Protein AF-A0ABD2XVN7-F1 (afdb_monomer_lite)

Secondary structure (DSSP, 8-state):
-----PPP---EEEEEEEEEPPSSPPPGGGSEEEPPHHHHHS---PPP-----PPPTT--STHHHHHHHHHHHHHHHHHHHHHHHS-GGGSEEEEETTEEEEEE-SS--EEEEEEEESS-HHHHHHHHHH-HHHHHHHSSS--------TTHHHHHHHHHHHHHHHHHHSSPPPEEEEEEEE-TTS--SS---TT--S--EEEEEEEE---TT-HHHHHHHHHTT-

Structure (mmCIF, N/CA/C/O backbone):
data_AF-A0ABD2XVN7-F1
#
_entry.id   AF-A0ABD2XVN7-F1
#
loop_
_atom_site.group_PDB
_atom_site.id
_atom_site.type_symbol
_atom_site.label_atom_id
_atom_site.label_alt_id
_atom_site.label_comp_id
_atom_site.label_asym_id
_atom_site.label_entity_id
_atom_site.label_seq_id
_atom_site.pdbx_PDB_ins_code
_atom_site.Cartn_x
_atom_site.Cartn_y
_atom_site.Cartn_z
_atom_site.occupancy
_atom_site.B_iso_or_equiv
_atom_site.auth_seq_id
_atom_site.auth_comp_id
_atom_site.auth_asym_id
_atom_site.auth_atom_id
_atom_site.pdbx_PDB_model_num
ATOM 1 N N . MET A 1 1 ? -37.314 -25.309 -15.922 1.00 35.22 1 MET A N 1
ATOM 2 C CA . MET A 1 1 ? -37.549 -24.236 -14.932 1.00 35.22 1 MET A CA 1
ATOM 3 C C . MET A 1 1 ? -36.190 -23.750 -14.465 1.00 35.22 1 MET A C 1
ATOM 5 O O . MET A 1 1 ? -35.663 -24.268 -13.489 1.00 35.22 1 MET A O 1
ATOM 9 N N . ASP A 1 2 ? -35.599 -22.814 -15.205 1.00 39.88 2 ASP A N 1
ATOM 10 C CA . ASP A 1 2 ? -34.339 -22.181 -14.820 1.00 39.88 2 ASP A CA 1
ATOM 11 C C . ASP A 1 2 ? -34.596 -21.237 -13.652 1.00 39.88 2 ASP A C 1
ATOM 13 O O . ASP A 1 2 ? -35.197 -20.169 -13.794 1.00 39.88 2 ASP A O 1
ATOM 17 N N . LYS A 1 3 ? -34.177 -21.662 -12.460 1.00 43.47 3 LYS A N 1
ATOM 18 C CA . LYS A 1 3 ? -34.158 -20.812 -11.275 1.00 43.47 3 LYS A CA 1
ATOM 19 C C . LYS A 1 3 ? -33.045 -19.791 -11.508 1.00 43.47 3 LYS A C 1
ATOM 21 O O . LYS A 1 3 ? -31.881 -20.065 -11.241 1.00 43.47 3 LYS A O 1
ATOM 26 N N . LYS A 1 4 ? -33.408 -18.643 -12.086 1.00 42.66 4 LYS A N 1
ATOM 27 C CA . LYS A 1 4 ? -32.544 -17.471 -12.266 1.00 42.66 4 LYS A CA 1
ATOM 28 C C . LYS A 1 4 ? -31.936 -17.148 -10.896 1.00 42.66 4 LYS A C 1
ATOM 30 O O . LYS A 1 4 ? -32.634 -16.634 -10.024 1.00 42.66 4 LYS A O 1
ATOM 35 N N . ARG A 1 5 ? -30.686 -17.568 -10.668 1.00 48.88 5 ARG A N 1
ATOM 36 C CA . ARG A 1 5 ? -29.939 -17.321 -9.429 1.00 48.88 5 ARG A CA 1
ATOM 37 C C . ARG A 1 5 ? -29.893 -15.799 -9.287 1.00 48.88 5 ARG A C 1
ATOM 39 O O . ARG A 1 5 ? -29.345 -15.122 -10.153 1.00 48.88 5 ARG A O 1
ATOM 46 N N . SER A 1 6 ? -30.593 -15.249 -8.299 1.00 52.16 6 SER A N 1
ATOM 47 C CA . SER A 1 6 ? -30.576 -13.811 -8.037 1.00 52.16 6 SER A CA 1
ATOM 48 C C . SER A 1 6 ? -29.133 -13.414 -7.741 1.00 52.16 6 SER A C 1
ATOM 50 O O . SER A 1 6 ? -28.565 -13.926 -6.777 1.00 52.16 6 SER A O 1
ATOM 52 N N . LYS A 1 7 ? -28.533 -12.567 -8.586 1.00 62.75 7 LYS A N 1
ATOM 53 C CA . LYS A 1 7 ? -27.177 -12.043 -8.382 1.00 62.75 7 LYS A CA 1
ATOM 54 C C . LYS A 1 7 ? -27.150 -11.344 -7.018 1.00 62.75 7 LYS A C 1
ATOM 56 O O . LYS A 1 7 ? -27.947 -10.433 -6.797 1.00 62.75 7 LYS A O 1
ATOM 61 N N . LEU A 1 8 ? -26.321 -11.832 -6.095 1.00 65.75 8 LEU A N 1
ATOM 62 C CA . LEU A 1 8 ? -26.187 -11.253 -4.760 1.00 65.75 8 LEU A CA 1
ATOM 63 C C . LEU A 1 8 ? -25.589 -9.846 -4.907 1.00 65.75 8 LEU A C 1
ATOM 65 O O . LEU A 1 8 ? -24.578 -9.672 -5.585 1.00 65.75 8 LEU A O 1
ATOM 69 N N . GLU A 1 9 ? -26.221 -8.840 -4.309 1.00 80.56 9 GLU A N 1
ATOM 70 C CA . GLU A 1 9 ? -25.694 -7.474 -4.304 1.00 80.56 9 GLU A CA 1
ATOM 71 C C . GLU A 1 9 ? -24.734 -7.316 -3.112 1.00 80.56 9 GLU A C 1
ATOM 73 O O . GLU A 1 9 ? -25.168 -7.191 -1.961 1.00 80.56 9 GLU A O 1
ATOM 78 N N . VAL A 1 10 ? -23.428 -7.351 -3.388 1.00 83.94 10 VAL A N 1
ATOM 79 C CA . VAL A 1 10 ? -22.374 -7.121 -2.389 1.00 83.94 10 VAL A CA 1
ATOM 80 C C . VAL A 1 10 ? -22.316 -5.630 -2.049 1.00 83.94 10 VAL A C 1
ATOM 82 O O . VAL A 1 10 ? -22.160 -4.789 -2.933 1.00 83.94 10 VAL A O 1
ATOM 85 N N . LYS A 1 11 ? -22.426 -5.296 -0.761 1.00 84.69 11 LYS A N 1
ATOM 86 C CA . LYS A 1 11 ? -22.346 -3.930 -0.225 1.00 84.69 11 LYS A CA 1
ATOM 87 C C . LYS A 1 11 ? -21.261 -3.849 0.836 1.00 84.69 11 LYS A C 1
ATOM 89 O O . LYS A 1 11 ? -21.203 -4.691 1.732 1.00 84.69 11 LYS A O 1
ATOM 94 N N . ALA A 1 12 ? -20.443 -2.807 0.734 1.00 85.19 12 ALA A N 1
ATOM 95 C CA . ALA A 1 12 ? -19.403 -2.480 1.694 1.00 85.19 12 ALA A CA 1
ATOM 96 C C . ALA A 1 12 ? -19.803 -1.259 2.523 1.00 85.19 12 ALA A C 1
ATOM 98 O O . ALA A 1 12 ? -20.155 -0.214 1.976 1.00 85.19 12 ALA A O 1
ATOM 99 N N . GLU A 1 13 ? -19.718 -1.390 3.840 1.00 90.19 13 GLU A N 1
ATOM 100 C CA . GLU A 1 13 ? -19.871 -0.301 4.798 1.00 90.19 13 GLU A CA 1
ATOM 101 C C . GLU A 1 13 ? -18.495 0.041 5.375 1.00 90.19 13 GLU A C 1
ATOM 103 O O . GLU A 1 13 ? -17.846 -0.820 5.967 1.00 90.19 13 GLU A O 1
ATOM 108 N N . ILE A 1 14 ? -18.032 1.281 5.198 1.00 89.50 14 ILE A N 1
ATOM 109 C CA . ILE A 1 14 ? -16.770 1.748 5.788 1.00 89.50 14 ILE A CA 1
ATOM 110 C C . ILE A 1 14 ? -17.033 2.114 7.250 1.00 89.50 14 ILE A C 1
ATOM 112 O O . ILE A 1 14 ? -17.835 3.001 7.532 1.00 89.50 14 ILE A O 1
ATOM 116 N N . LEU A 1 15 ? -16.340 1.442 8.166 1.00 92.19 15 LEU A N 1
ATOM 117 C CA . LEU A 1 15 ? -16.472 1.639 9.611 1.00 92.19 15 LEU A CA 1
ATOM 118 C C . LEU A 1 15 ? -15.428 2.622 10.147 1.00 92.19 15 LEU A C 1
ATOM 120 O O . LEU A 1 15 ? -15.730 3.465 10.989 1.00 92.19 15 LEU A O 1
ATOM 124 N N . VAL A 1 16 ? -14.193 2.513 9.655 1.00 93.69 16 VAL A N 1
ATOM 125 C CA . VAL A 1 16 ? -13.060 3.342 10.080 1.00 93.69 16 VAL A CA 1
ATOM 126 C C . VAL A 1 16 ? -12.286 3.792 8.856 1.00 93.69 16 VAL A C 1
ATOM 128 O O . VAL A 1 16 ? -12.016 3.003 7.954 1.00 93.69 16 VAL A O 1
ATOM 131 N N . GLU A 1 17 ? -11.875 5.055 8.857 1.00 93.00 17 GLU A N 1
ATOM 132 C CA . GLU A 1 17 ? -10.950 5.619 7.882 1.00 93.00 17 GLU A CA 1
ATOM 133 C C . GLU A 1 17 ? -10.021 6.607 8.585 1.00 93.00 17 GLU A C 1
ATOM 135 O O . GLU A 1 17 ? -10.480 7.575 9.192 1.00 93.00 17 GLU A O 1
ATOM 140 N N . LYS A 1 18 ? -8.709 6.358 8.539 1.00 94.00 18 LYS A N 1
ATOM 141 C CA . LYS A 1 18 ? -7.713 7.249 9.149 1.00 94.00 18 LYS A CA 1
ATOM 142 C C . LYS A 1 18 ? -6.324 7.084 8.545 1.00 94.00 18 LYS A C 1
ATOM 144 O O . LYS A 1 18 ? -6.050 6.125 7.832 1.00 94.00 18 LYS A O 1
ATOM 149 N N . LEU A 1 19 ? -5.436 8.020 8.871 1.00 94.88 19 LEU A N 1
ATOM 150 C CA . LEU A 1 19 ? -4.012 7.925 8.561 1.00 94.88 19 LEU A CA 1
ATOM 151 C C . LEU A 1 19 ? -3.262 7.327 9.756 1.00 94.88 19 LEU A C 1
ATOM 153 O O . LEU A 1 19 ? -3.252 7.918 10.836 1.00 94.88 19 LEU A O 1
ATOM 157 N N . ILE A 1 20 ? -2.637 6.167 9.560 1.00 95.50 20 ILE A N 1
ATOM 158 C CA . ILE A 1 20 ? -1.718 5.566 10.532 1.00 95.50 20 ILE A CA 1
ATOM 159 C C . ILE A 1 20 ? -0.335 6.162 10.305 1.00 95.50 20 ILE A C 1
ATOM 161 O O . ILE A 1 20 ? 0.230 6.048 9.217 1.00 95.50 20 ILE A O 1
ATOM 165 N N . LYS A 1 21 ? 0.184 6.832 11.328 1.00 95.25 21 LYS A N 1
ATOM 166 C CA . LYS A 1 21 ? 1.519 7.431 11.328 1.00 95.25 21 LYS A CA 1
ATOM 167 C C . LYS A 1 21 ? 2.541 6.452 11.911 1.00 95.25 21 LYS A C 1
ATOM 169 O O . LYS A 1 21 ? 2.119 5.508 12.571 1.00 95.25 21 LYS A O 1
ATOM 174 N N . PRO A 1 22 ? 3.845 6.676 11.695 1.00 94.06 22 PRO A N 1
ATOM 175 C CA . PRO A 1 22 ? 4.891 5.982 12.439 1.00 94.06 22 PRO A CA 1
ATOM 176 C C . PRO A 1 22 ? 4.714 6.132 13.957 1.00 94.06 22 PRO A C 1
ATOM 178 O O . PRO A 1 22 ? 4.248 7.171 14.434 1.00 94.06 22 PRO A O 1
ATOM 181 N N . SER A 1 23 ? 5.108 5.111 14.720 1.00 94.00 23 SER A N 1
ATOM 182 C CA . SER A 1 23 ? 5.001 5.112 16.187 1.00 94.00 23 SER A CA 1
ATOM 183 C C . SER A 1 23 ? 5.985 6.058 16.878 1.00 94.00 23 SER A C 1
ATOM 185 O O . SER A 1 23 ? 5.738 6.487 18.006 1.00 94.00 23 SER A O 1
ATOM 187 N N . SER A 1 24 ? 7.071 6.437 16.202 1.00 90.56 24 SER A N 1
ATOM 188 C CA . SER A 1 24 ? 7.995 7.472 16.668 1.00 90.56 24 SER A CA 1
ATOM 189 C C . SER A 1 24 ? 8.398 8.416 15.543 1.00 90.56 24 SER A C 1
ATOM 191 O O . SER A 1 24 ? 8.335 8.064 14.368 1.00 90.56 24 SER A O 1
ATOM 193 N N . THR A 1 25 ? 8.812 9.624 15.919 1.00 88.31 25 THR A N 1
ATOM 194 C CA . THR A 1 25 ? 9.207 10.660 14.965 1.00 88.31 25 THR A CA 1
ATOM 195 C C . THR A 1 25 ? 10.420 10.223 14.160 1.00 88.31 25 THR A C 1
ATOM 197 O O . THR A 1 25 ? 11.450 9.841 14.724 1.00 88.31 25 THR A O 1
ATOM 200 N N . ILE A 1 26 ? 10.317 10.341 12.839 1.00 86.88 26 ILE A N 1
ATOM 201 C CA . ILE A 1 26 ? 11.414 10.003 11.938 1.00 86.88 26 ILE A CA 1
ATOM 202 C C . ILE A 1 26 ? 12.568 11.004 12.143 1.00 86.88 26 ILE A C 1
ATOM 204 O O . ILE A 1 26 ? 12.357 12.218 12.022 1.00 86.88 26 ILE A O 1
ATOM 208 N N . PRO A 1 27 ? 13.802 10.538 12.425 1.00 86.69 27 PRO A N 1
ATOM 209 C CA . PRO A 1 27 ? 14.967 11.410 12.547 1.00 86.69 27 PRO A CA 1
ATOM 210 C C . PRO A 1 27 ? 15.167 12.281 11.303 1.00 86.69 27 PRO A C 1
ATOM 212 O O . PRO A 1 27 ? 15.029 11.797 10.184 1.00 86.69 27 PRO A O 1
ATOM 215 N N . ASN A 1 28 ? 15.589 13.538 11.479 1.00 85.31 28 ASN A N 1
ATOM 216 C CA . ASN A 1 28 ? 15.703 14.520 10.385 1.00 85.31 28 ASN A CA 1
ATOM 217 C C . ASN A 1 28 ? 16.482 14.021 9.152 1.00 85.31 28 ASN A C 1
ATOM 219 O O . ASN A 1 28 ? 16.146 14.364 8.025 1.00 85.31 28 ASN A O 1
ATOM 223 N N . HIS A 1 29 ? 17.512 13.194 9.344 1.00 85.69 29 HIS A N 1
ATOM 224 C CA . HIS A 1 29 ? 18.325 12.663 8.245 1.00 85.69 29 HIS A CA 1
ATOM 225 C C . HIS A 1 29 ? 17.632 11.553 7.428 1.00 85.69 29 HIS A C 1
ATOM 227 O O . HIS A 1 29 ? 18.119 11.210 6.355 1.00 85.69 29 HIS A O 1
ATOM 233 N N . LEU A 1 30 ? 16.515 11.003 7.919 1.00 83.94 30 LEU A N 1
ATOM 234 C CA . LEU A 1 30 ? 15.692 9.978 7.264 1.00 83.94 30 LEU A CA 1
ATOM 235 C C . LEU A 1 30 ? 14.366 10.537 6.726 1.00 83.94 30 LEU A C 1
ATOM 237 O O . LEU A 1 30 ? 13.606 9.820 6.090 1.00 83.94 30 LEU A O 1
ATOM 241 N N . GLN A 1 31 ? 14.081 11.824 6.935 1.00 87.69 31 GLN A N 1
ATOM 242 C CA . GLN A 1 31 ? 12.843 12.445 6.449 1.00 87.69 31 GLN A CA 1
ATOM 243 C C . GLN A 1 31 ? 12.805 12.607 4.922 1.00 87.69 31 GLN A C 1
ATOM 245 O O . GLN A 1 31 ? 11.748 12.889 4.370 1.00 87.69 31 GLN A O 1
ATOM 250 N N . THR A 1 32 ? 13.921 12.388 4.225 1.00 90.19 32 THR A N 1
ATOM 251 C CA . THR A 1 32 ? 13.986 12.464 2.762 1.00 90.19 32 THR A CA 1
ATOM 252 C C . THR A 1 32 ? 14.506 11.155 2.189 1.00 90.19 32 THR A C 1
ATOM 254 O O . THR A 1 32 ? 15.690 10.840 2.319 1.00 90.19 32 THR A O 1
ATOM 257 N N . PHE A 1 33 ? 13.649 10.426 1.476 1.00 88.69 33 PHE A N 1
ATOM 258 C CA . PHE A 1 33 ? 14.047 9.231 0.733 1.00 88.69 33 PHE A CA 1
ATOM 259 C C . PHE A 1 33 ? 14.252 9.575 -0.746 1.00 88.69 33 PHE A C 1
ATOM 261 O O . PHE A 1 33 ? 13.296 9.856 -1.466 1.00 88.69 33 PHE A O 1
ATOM 268 N N . LYS A 1 34 ? 15.504 9.579 -1.212 1.00 88.88 34 LYS A N 1
ATOM 269 C CA . LYS A 1 34 ? 15.838 9.889 -2.613 1.00 88.88 34 LYS A CA 1
ATOM 270 C C . LYS A 1 34 ? 15.516 8.700 -3.515 1.00 88.88 34 LYS A C 1
ATOM 272 O O . LYS A 1 34 ? 15.969 7.592 -3.244 1.00 88.88 34 LYS A O 1
ATOM 277 N N . LEU A 1 35 ? 14.789 8.948 -4.601 1.00 85.38 35 LEU A N 1
ATOM 278 C CA . LEU A 1 35 ? 14.490 7.927 -5.600 1.00 85.38 35 LEU A CA 1
ATOM 279 C C . LEU A 1 35 ? 15.739 7.628 -6.427 1.00 85.38 35 LEU A C 1
ATOM 281 O O . LEU A 1 35 ? 16.411 8.539 -6.919 1.00 85.38 35 LEU A O 1
ATOM 285 N N . SER A 1 36 ? 16.044 6.345 -6.595 1.00 82.25 36 SER A N 1
ATOM 286 C CA . SER A 1 36 ? 17.138 5.913 -7.458 1.00 82.25 36 SER A CA 1
ATOM 287 C C . SER A 1 36 ? 16.812 6.162 -8.934 1.00 82.25 36 SER A C 1
ATOM 289 O O . SER A 1 36 ? 15.672 6.439 -9.307 1.00 82.25 36 SER A O 1
ATOM 291 N N . PHE A 1 37 ? 17.810 6.009 -9.806 1.00 79.06 37 PHE A N 1
ATOM 292 C CA . PHE A 1 37 ? 17.575 6.014 -11.251 1.00 79.06 37 PHE A CA 1
ATOM 293 C C . PHE A 1 37 ? 16.551 4.946 -11.665 1.00 79.06 37 PHE A C 1
ATOM 295 O O . PHE A 1 37 ? 15.666 5.221 -12.469 1.00 79.06 37 PHE A O 1
ATOM 302 N N . CYS A 1 38 ? 16.626 3.750 -11.071 1.00 78.00 38 CYS A N 1
ATOM 303 C CA . CYS A 1 38 ? 15.686 2.673 -11.369 1.00 78.00 38 CYS A CA 1
ATOM 304 C C . CYS A 1 38 ? 14.263 3.033 -10.930 1.00 78.00 38 CYS A C 1
ATOM 306 O O . CYS A 1 38 ? 13.331 2.753 -11.668 1.00 78.00 38 CYS A O 1
ATOM 308 N N . ASP A 1 39 ? 14.088 3.717 -9.796 1.00 78.12 39 ASP A N 1
ATOM 309 C CA . ASP A 1 39 ? 12.775 4.204 -9.355 1.00 78.12 39 ASP A CA 1
ATOM 310 C C . ASP A 1 39 ? 12.158 5.217 -10.323 1.00 78.12 39 ASP A C 1
ATOM 312 O O . ASP A 1 39 ? 10.949 5.201 -10.536 1.00 78.12 39 ASP A O 1
ATOM 316 N N . GLN A 1 40 ? 12.983 6.074 -10.923 1.00 79.56 40 GLN A N 1
ATOM 317 C CA . GLN A 1 40 ? 12.538 7.122 -11.846 1.00 79.56 40 GLN A CA 1
ATOM 318 C C . GLN A 1 40 ? 12.173 6.582 -13.238 1.00 79.56 40 GLN A C 1
ATOM 320 O O . GLN A 1 40 ? 11.389 7.202 -13.949 1.00 79.56 40 GLN A O 1
ATOM 325 N N . LEU A 1 41 ? 12.695 5.414 -13.631 1.00 74.94 41 LEU A N 1
ATOM 326 C CA . LEU A 1 41 ? 12.324 4.753 -14.890 1.00 74.94 41 LEU A CA 1
ATOM 327 C C . LEU A 1 41 ? 10.927 4.123 -14.855 1.00 74.94 41 LEU A C 1
ATOM 329 O O . LEU A 1 41 ? 10.357 3.795 -15.898 1.00 74.94 41 LEU A O 1
ATOM 333 N N . VAL A 1 42 ? 10.388 3.908 -13.659 1.00 69.31 42 VAL A N 1
ATOM 334 C CA . VAL A 1 42 ? 9.114 3.228 -13.462 1.00 69.31 42 VAL A CA 1
ATOM 335 C C . VAL A 1 42 ? 7.987 4.228 -13.570 1.00 69.31 42 VAL A C 1
ATOM 337 O O . VAL A 1 42 ? 7.953 5.231 -12.862 1.00 69.31 42 VAL A O 1
ATOM 340 N N . HIS A 1 43 ? 7.000 3.916 -14.410 1.00 69.62 43 HIS A N 1
ATOM 341 C CA . HIS A 1 43 ? 5.790 4.720 -14.447 1.00 69.62 43 HIS A CA 1
ATOM 342 C C . HIS A 1 43 ? 5.116 4.699 -13.064 1.00 69.62 43 HIS A C 1
ATOM 344 O O . HIS A 1 43 ? 4.770 3.614 -12.586 1.00 69.62 43 HIS A O 1
ATOM 350 N N . PRO A 1 44 ? 4.825 5.860 -12.452 1.00 68.88 44 PRO A N 1
ATOM 351 C CA . PRO A 1 44 ? 4.171 5.924 -11.153 1.00 68.88 44 PRO A CA 1
ATOM 352 C C . PRO A 1 44 ? 2.787 5.276 -11.251 1.00 68.88 44 PRO A C 1
ATOM 354 O O . PRO A 1 44 ? 1.882 5.775 -11.921 1.00 68.88 44 PRO A O 1
ATOM 357 N N . SER A 1 45 ? 2.624 4.109 -10.637 1.00 68.56 45 SER A N 1
ATOM 358 C CA . SER A 1 45 ? 1.337 3.426 -10.529 1.00 68.56 45 SER A CA 1
ATOM 359 C C . SER A 1 45 ? 1.237 2.671 -9.223 1.00 68.56 45 SER A C 1
ATOM 361 O O . SER A 1 45 ? 2.237 2.220 -8.674 1.00 68.56 45 SER A O 1
ATOM 363 N N . TYR A 1 46 ? 0.007 2.526 -8.750 1.00 69.69 46 TYR A N 1
ATOM 364 C CA . TYR A 1 46 ? -0.301 1.735 -7.573 1.00 69.69 46 TYR A CA 1
ATOM 365 C C . TYR A 1 46 ? -0.482 0.274 -7.981 1.00 69.69 46 TYR A C 1
ATOM 367 O O . TYR A 1 46 ? -1.199 -0.016 -8.938 1.00 69.69 46 TYR A O 1
ATOM 375 N N . ALA A 1 47 ? 0.177 -0.623 -7.254 1.00 69.62 47 ALA A N 1
ATOM 376 C CA . ALA A 1 47 ? -0.120 -2.046 -7.283 1.00 69.62 47 ALA A CA 1
ATOM 377 C C . ALA A 1 47 ? -1.135 -2.346 -6.176 1.00 69.62 47 ALA A C 1
ATOM 379 O O . ALA A 1 47 ? -0.963 -1.900 -5.039 1.00 69.62 47 ALA A O 1
ATOM 380 N N . THR A 1 48 ? -2.183 -3.092 -6.512 1.00 68.75 48 THR A N 1
ATOM 381 C CA . THR A 1 48 ? -3.187 -3.543 -5.546 1.00 68.75 48 THR A CA 1
ATOM 382 C C . THR A 1 48 ? -2.904 -5.005 -5.221 1.00 68.75 48 THR A C 1
ATOM 384 O O . THR A 1 48 ? -2.912 -5.844 -6.115 1.00 68.75 48 THR A O 1
ATOM 387 N N . LEU A 1 49 ? -2.634 -5.305 -3.949 1.00 72.38 49 LEU A N 1
ATOM 388 C CA . LEU A 1 49 ? -2.471 -6.671 -3.448 1.00 72.38 49 LEU A CA 1
ATOM 389 C C . LEU A 1 49 ? -3.647 -7.007 -2.536 1.00 72.38 49 LEU A C 1
ATOM 391 O O . LEU A 1 49 ? -4.021 -6.194 -1.689 1.00 72.38 49 LEU A O 1
ATOM 395 N N . LEU A 1 50 ? -4.206 -8.204 -2.701 1.00 74.00 50 LEU A N 1
ATOM 396 C CA . LEU A 1 50 ? -5.358 -8.668 -1.939 1.00 74.00 50 LEU A CA 1
ATOM 397 C C . LEU A 1 50 ? -5.025 -9.985 -1.241 1.00 74.00 50 LEU A C 1
ATOM 399 O O . LEU A 1 50 ? -4.557 -10.929 -1.872 1.00 74.00 50 LEU A O 1
ATOM 403 N N . TYR A 1 51 ? -5.279 -10.031 0.064 1.00 78.69 51 TYR A N 1
ATOM 404 C CA . TYR A 1 51 ? -5.038 -11.201 0.902 1.00 78.69 51 TYR A CA 1
ATOM 405 C C . TYR A 1 51 ? -6.340 -11.618 1.576 1.00 78.69 51 TYR A C 1
ATOM 407 O O . TYR A 1 51 ? -7.061 -10.781 2.120 1.00 78.69 51 TYR A O 1
ATOM 415 N N . TYR A 1 52 ? -6.616 -12.918 1.556 1.00 80.25 52 TYR A N 1
ATOM 416 C CA . TYR A 1 52 ? -7.806 -13.508 2.151 1.00 80.25 52 TYR A CA 1
ATOM 417 C C . TYR A 1 52 ? -7.410 -14.435 3.294 1.00 80.25 52 TYR A C 1
ATOM 419 O O . TYR A 1 52 ? -6.514 -15.264 3.146 1.00 80.25 52 TYR A O 1
ATOM 427 N N . TYR A 1 53 ? -8.104 -14.311 4.421 1.00 81.94 53 TYR A N 1
ATOM 428 C CA . TYR A 1 53 ? -7.870 -15.122 5.611 1.00 81.94 53 TYR A CA 1
ATOM 429 C C . TYR A 1 53 ? -9.184 -15.789 6.017 1.00 81.94 53 TYR A C 1
ATOM 431 O O . TYR A 1 53 ? -10.208 -15.115 6.133 1.00 81.94 53 TYR A O 1
ATOM 439 N N . SER A 1 54 ? -9.162 -17.109 6.215 1.00 79.44 54 SER A N 1
ATOM 440 C CA . SER A 1 54 ? -10.320 -17.834 6.746 1.00 79.44 54 SER A CA 1
ATOM 441 C C . SER A 1 54 ? -10.509 -17.513 8.226 1.00 79.44 54 SER A C 1
ATOM 443 O O . SER A 1 54 ? -9.538 -17.302 8.952 1.00 79.44 54 SER A O 1
ATOM 445 N N . ALA A 1 55 ? -11.760 -17.508 8.680 1.00 75.56 55 ALA A N 1
ATOM 446 C CA . ALA A 1 55 ? -12.049 -17.557 10.105 1.00 75.56 55 ALA A CA 1
ATOM 447 C C . ALA A 1 55 ? -11.815 -18.987 10.618 1.00 75.56 55 ALA A C 1
ATOM 449 O O . ALA A 1 55 ? -12.176 -19.951 9.937 1.00 75.56 55 ALA A O 1
ATOM 450 N N . ASP A 1 56 ? -11.228 -19.118 11.806 1.00 68.31 56 ASP A N 1
ATOM 451 C CA . ASP A 1 56 ? -11.153 -20.401 12.502 1.00 68.31 56 ASP A CA 1
ATOM 452 C C . ASP A 1 56 ? -12.546 -20.733 13.060 1.00 68.31 56 ASP A C 1
ATOM 454 O O . ASP A 1 56 ? -13.208 -19.886 13.659 1.00 68.31 56 ASP A O 1
ATOM 458 N N . HIS A 1 57 ? -13.018 -21.960 12.841 1.00 55.03 57 HIS A N 1
ATOM 459 C CA . HIS A 1 57 ? -14.406 -22.373 13.096 1.00 55.03 57 HIS A CA 1
ATOM 460 C C . HIS A 1 57 ? -14.808 -22.482 14.585 1.00 55.03 57 HIS A C 1
ATOM 462 O O . HIS A 1 57 ? -15.912 -22.941 14.876 1.00 55.03 57 HIS A O 1
ATOM 468 N N . GLU A 1 58 ? -13.957 -22.085 15.535 1.00 54.94 58 GLU A N 1
ATOM 469 C CA . GLU A 1 58 ? -14.151 -22.404 16.959 1.00 54.94 58 GLU A CA 1
ATOM 470 C C . GLU A 1 58 ? -14.753 -21.277 17.817 1.00 54.94 58 GLU A C 1
ATOM 472 O O . GLU A 1 58 ? -15.213 -21.552 18.924 1.00 54.94 58 GLU A O 1
ATOM 477 N N . THR A 1 59 ? -14.837 -20.031 17.338 1.00 53.62 59 THR A N 1
ATOM 478 C CA . THR A 1 59 ? -15.333 -18.906 18.156 1.00 53.62 59 THR A CA 1
ATOM 479 C C . THR A 1 59 ? -16.618 -18.299 17.594 1.00 53.62 59 THR A C 1
ATOM 481 O O . THR A 1 59 ? -16.643 -17.210 17.035 1.00 53.62 59 THR A O 1
ATOM 484 N N . VAL A 1 60 ? -17.737 -19.008 17.764 1.00 52.22 60 VAL A N 1
ATOM 485 C CA . VAL A 1 60 ? -19.085 -18.463 17.521 1.00 52.22 60 VAL A CA 1
ATOM 486 C C . VAL A 1 60 ? -19.722 -18.136 18.869 1.00 52.22 60 VAL A C 1
ATOM 488 O O . VAL A 1 60 ? -20.415 -18.975 19.425 1.00 52.22 60 VAL A O 1
ATOM 491 N N . ASN A 1 61 ? -19.421 -16.957 19.421 1.00 56.16 61 ASN A N 1
ATOM 492 C CA . ASN A 1 61 ? -20.106 -16.293 20.546 1.00 56.16 61 ASN A CA 1
ATOM 493 C C . ASN A 1 61 ? -19.665 -14.813 20.594 1.00 56.16 61 ASN A C 1
ATOM 495 O O . ASN A 1 61 ? -18.810 -14.416 19.804 1.00 56.16 61 ASN A O 1
ATOM 499 N N . ASP A 1 62 ? -20.206 -13.998 21.511 1.00 57.69 62 ASP A N 1
ATOM 500 C CA . ASP A 1 62 ? -19.853 -12.570 21.706 1.00 57.69 62 ASP A CA 1
ATOM 501 C C . ASP A 1 62 ? -18.332 -12.296 21.790 1.00 57.69 62 ASP A C 1
ATOM 503 O O . ASP A 1 62 ? -17.868 -11.210 21.442 1.00 57.69 62 ASP A O 1
ATOM 507 N N . THR A 1 63 ? -17.532 -13.310 22.139 1.00 64.06 63 THR A N 1
ATOM 508 C CA . THR A 1 63 ? -16.060 -13.305 22.081 1.00 64.06 63 THR A CA 1
ATOM 509 C C . THR A 1 63 ? -15.492 -12.999 20.689 1.00 64.06 63 THR A C 1
ATOM 511 O O . THR A 1 63 ? -14.401 -12.448 20.583 1.00 64.06 63 THR A O 1
ATOM 514 N N . ALA A 1 64 ? -16.222 -13.302 19.613 1.00 69.88 64 ALA A N 1
ATOM 515 C CA . ALA A 1 64 ? -15.777 -13.100 18.236 1.00 69.88 64 ALA A CA 1
ATOM 516 C C . ALA A 1 64 ? -15.664 -11.614 17.858 1.00 69.88 64 ALA A C 1
ATOM 518 O O . ALA A 1 64 ? -14.746 -11.222 17.136 1.00 69.88 64 ALA A O 1
ATOM 519 N N . ILE A 1 65 ? -16.578 -10.769 18.350 1.00 73.94 65 ILE A N 1
ATOM 520 C CA . ILE A 1 65 ? -16.556 -9.324 18.069 1.00 73.94 65 ILE A CA 1
ATOM 521 C C . ILE A 1 65 ? -15.360 -8.673 18.773 1.00 73.94 65 ILE A C 1
ATOM 523 O O . ILE A 1 65 ? -14.644 -7.865 18.169 1.00 73.94 65 ILE A O 1
ATOM 527 N N . ASP A 1 66 ? -15.097 -9.075 20.016 1.00 81.50 66 ASP A N 1
ATOM 528 C CA . ASP A 1 66 ? -13.931 -8.625 20.778 1.00 81.50 66 ASP A CA 1
ATOM 529 C C . ASP A 1 66 ? -12.619 -9.108 20.141 1.00 81.50 66 ASP A C 1
ATOM 531 O O . ASP A 1 66 ? -11.651 -8.349 20.047 1.00 81.50 66 ASP A O 1
ATOM 535 N N . GLU A 1 67 ? -12.584 -10.340 19.626 1.00 84.00 67 GLU A N 1
ATOM 536 C CA . GLU A 1 67 ? -11.433 -10.884 18.901 1.00 84.00 67 GLU A CA 1
ATOM 537 C C . GLU A 1 67 ? -11.139 -10.126 17.605 1.00 84.00 67 GLU A C 1
ATOM 539 O O . GLU A 1 67 ? -9.982 -9.777 17.354 1.00 84.00 67 GLU A O 1
ATOM 544 N N . VAL A 1 68 ? -12.159 -9.835 16.791 1.00 86.44 68 VAL A N 1
ATOM 545 C CA . VAL A 1 68 ? -11.999 -9.034 15.567 1.00 86.44 68 VAL A CA 1
ATOM 546 C C . VAL A 1 68 ? -11.488 -7.640 15.916 1.00 86.44 68 VAL A C 1
ATOM 548 O O . VAL A 1 68 ? -10.499 -7.190 15.337 1.00 86.44 68 VAL A O 1
ATOM 551 N N . SER A 1 69 ? -12.086 -6.993 16.917 1.00 88.75 69 SER A N 1
ATOM 552 C CA . SER A 1 69 ? -11.666 -5.665 17.379 1.00 88.75 69 SER A CA 1
ATOM 553 C C . SER A 1 69 ? -10.207 -5.663 17.851 1.00 88.75 69 SER A C 1
ATOM 555 O O . SER A 1 69 ? -9.431 -4.771 17.504 1.00 88.75 69 SER A O 1
ATOM 557 N N . LYS A 1 70 ? -9.790 -6.704 18.583 1.00 91.56 70 LYS A N 1
ATOM 558 C CA . LYS A 1 70 ? -8.400 -6.892 19.016 1.00 91.56 70 LYS A CA 1
ATOM 559 C C . LYS A 1 70 ? -7.450 -7.094 17.833 1.00 91.56 70 LYS A C 1
ATOM 561 O O . LYS A 1 70 ? -6.375 -6.500 17.817 1.00 91.56 70 LYS A O 1
ATOM 566 N N . ARG A 1 71 ? -7.828 -7.899 16.835 1.00 90.50 71 ARG A N 1
ATOM 567 C CA . ARG A 1 71 ? -7.023 -8.118 15.618 1.00 90.50 71 ARG A CA 1
ATOM 568 C C . ARG A 1 71 ? -6.847 -6.821 14.827 1.00 90.50 71 ARG A C 1
ATOM 570 O O . ARG A 1 71 ? -5.724 -6.503 14.449 1.00 90.50 71 ARG A O 1
ATOM 577 N N . LEU A 1 72 ? -7.921 -6.058 14.631 1.00 93.50 72 LEU A N 1
ATOM 578 C CA . LEU A 1 72 ? -7.885 -4.763 13.944 1.00 93.50 72 LEU A CA 1
ATOM 579 C C . LEU A 1 72 ? -6.983 -3.765 14.679 1.00 93.50 72 LEU A C 1
ATOM 581 O O . LEU A 1 72 ? -6.115 -3.149 14.064 1.00 93.50 72 LEU A O 1
ATOM 585 N N . LYS A 1 73 ? -7.095 -3.683 16.009 1.00 95.19 73 LYS A N 1
ATOM 586 C CA . LYS A 1 73 ? -6.197 -2.862 16.829 1.00 95.19 73 LYS A CA 1
ATOM 587 C C . LYS A 1 73 ? -4.728 -3.276 16.673 1.00 95.19 73 LYS A C 1
ATOM 589 O O . LYS A 1 73 ? -3.887 -2.422 16.404 1.00 95.19 73 LYS A O 1
ATOM 594 N N . ASN A 1 74 ? -4.428 -4.572 16.768 1.00 95.31 74 ASN A N 1
ATOM 595 C CA . ASN A 1 74 ? -3.067 -5.084 16.590 1.00 95.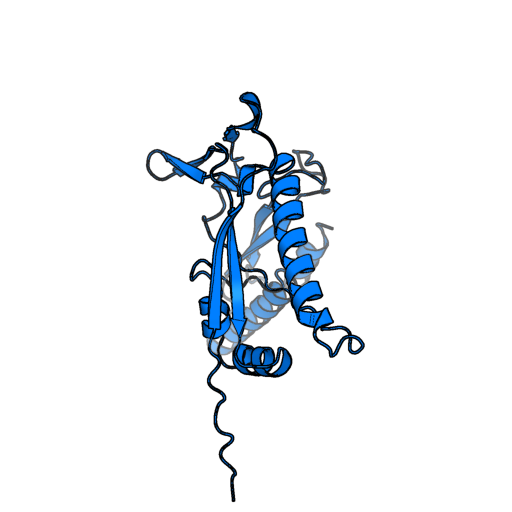31 74 ASN A CA 1
ATOM 596 C C . ASN A 1 74 ? -2.512 -4.776 15.187 1.00 95.31 74 ASN A C 1
ATOM 598 O O . ASN A 1 74 ? -1.331 -4.462 15.050 1.00 95.31 74 ASN A O 1
ATOM 602 N N . LEU A 1 75 ? -3.343 -4.844 14.140 1.00 93.94 75 LEU A N 1
ATOM 603 C CA . LEU A 1 75 ? -2.949 -4.470 12.776 1.00 93.94 75 LEU A CA 1
ATOM 604 C C . LEU A 1 75 ? -2.569 -2.990 12.684 1.00 93.94 75 LEU A C 1
ATOM 606 O O . LEU A 1 75 ? -1.572 -2.653 12.055 1.00 93.94 75 LEU A O 1
ATOM 610 N N . GLN A 1 76 ? -3.327 -2.106 13.331 1.00 96.25 76 GLN A N 1
ATOM 611 C CA . GLN A 1 76 ? -3.016 -0.676 13.348 1.00 96.25 76 GLN A CA 1
ATOM 612 C C . GLN A 1 76 ? -1.711 -0.376 14.098 1.00 96.25 76 GLN A C 1
ATOM 614 O O . GLN A 1 76 ? -0.892 0.401 13.609 1.00 96.25 76 GLN A O 1
ATOM 619 N N . GLU A 1 77 ? -1.512 -0.986 15.270 1.00 96.62 77 GLU A N 1
ATOM 620 C CA . GLU A 1 77 ? -0.308 -0.799 16.093 1.00 96.62 77 GLU A CA 1
ATOM 621 C C . GLU A 1 77 ? 0.937 -1.348 15.387 1.00 96.62 77 GLU A C 1
ATOM 623 O O . GLU A 1 77 ? 1.916 -0.627 15.211 1.00 96.62 77 GLU A O 1
ATOM 628 N N . SER A 1 78 ? 0.869 -2.578 14.871 1.00 95.19 78 SER A N 1
ATOM 629 C CA . SER A 1 78 ? 1.984 -3.171 14.122 1.00 95.19 78 SER A CA 1
ATOM 630 C C . SER A 1 78 ? 2.306 -2.413 12.832 1.00 95.19 78 SER A C 1
ATOM 632 O O . SER A 1 78 ? 3.479 -2.258 12.500 1.00 95.19 78 SER A O 1
ATOM 634 N N . LEU A 1 79 ? 1.301 -1.882 12.124 1.00 93.81 79 LEU A N 1
ATOM 635 C CA . LEU A 1 79 ? 1.532 -1.012 10.969 1.00 93.81 79 LEU A CA 1
ATOM 636 C C . LEU A 1 79 ? 2.280 0.263 11.381 1.00 93.81 79 LEU A C 1
ATOM 638 O O . LEU A 1 79 ? 3.255 0.627 10.731 1.00 93.81 79 LEU A O 1
ATOM 642 N N . SER A 1 80 ? 1.860 0.913 12.468 1.00 95.50 80 SER A N 1
ATOM 643 C CA . SER A 1 80 ? 2.536 2.090 13.034 1.00 95.50 80 SER A CA 1
ATOM 644 C C . SER A 1 80 ? 4.010 1.804 13.360 1.00 95.50 80 SER A C 1
ATOM 646 O O . SER A 1 80 ? 4.894 2.581 12.995 1.00 95.50 80 SER A O 1
ATOM 648 N N . ASP A 1 81 ? 4.294 0.649 13.965 1.00 93.31 81 ASP A N 1
ATOM 649 C CA . ASP A 1 81 ? 5.657 0.232 14.311 1.00 93.31 81 ASP A CA 1
ATOM 650 C C . ASP A 1 81 ? 6.517 -0.081 13.084 1.00 93.31 81 ASP A C 1
ATOM 652 O O . ASP A 1 81 ? 7.668 0.354 13.001 1.00 93.31 81 ASP A O 1
ATOM 656 N N . VAL A 1 82 ? 5.966 -0.782 12.088 1.00 92.00 82 VAL A N 1
ATOM 657 C CA . VAL A 1 82 ? 6.682 -1.064 10.836 1.00 92.00 82 VAL A CA 1
ATOM 658 C C . VAL A 1 82 ? 7.009 0.230 10.096 1.00 92.00 82 VAL A C 1
ATOM 660 O O . VAL A 1 82 ? 8.120 0.358 9.585 1.00 92.00 82 VAL A O 1
ATOM 663 N N . LEU A 1 83 ? 6.103 1.213 10.079 1.00 89.56 83 LEU A N 1
ATOM 664 C CA . LEU A 1 83 ? 6.346 2.503 9.425 1.00 89.56 83 LEU A CA 1
ATOM 665 C C . LEU A 1 83 ? 7.467 3.316 10.092 1.00 89.56 83 LEU A C 1
ATOM 667 O O . LEU A 1 83 ? 8.101 4.120 9.416 1.00 89.56 83 LEU A O 1
ATOM 671 N N . THR A 1 84 ? 7.775 3.080 11.369 1.00 88.62 84 THR A N 1
ATOM 672 C CA . THR A 1 84 ? 8.951 3.674 12.028 1.00 88.62 84 THR A CA 1
ATOM 673 C C . THR A 1 84 ? 10.255 3.161 11.412 1.00 88.62 84 THR A C 1
ATOM 675 O O . THR A 1 84 ? 11.160 3.937 11.102 1.00 88.62 84 THR A O 1
ATOM 678 N N . CYS A 1 85 ? 10.352 1.850 11.186 1.00 84.31 85 CYS A N 1
ATOM 679 C CA . CYS A 1 85 ? 11.523 1.228 10.560 1.00 84.31 85 CYS A CA 1
ATOM 680 C C . CYS A 1 85 ? 11.530 1.401 9.032 1.00 84.31 85 CYS A C 1
ATOM 682 O O . CYS A 1 85 ? 12.582 1.359 8.394 1.00 84.31 85 CYS A O 1
ATOM 684 N N . PHE A 1 86 ? 10.352 1.596 8.444 1.00 85.62 86 PHE A N 1
ATOM 685 C CA . PHE A 1 86 ? 10.112 1.622 7.011 1.00 85.62 86 PHE A CA 1
ATOM 686 C C . PHE A 1 86 ? 9.203 2.794 6.648 1.00 85.62 86 PHE A C 1
ATOM 688 O O . PHE A 1 86 ? 8.032 2.648 6.306 1.00 85.62 86 PHE A O 1
ATOM 695 N N . HIS A 1 87 ? 9.778 3.984 6.754 1.00 86.00 87 HIS A N 1
ATOM 696 C CA . HIS A 1 87 ? 9.079 5.255 6.651 1.00 86.00 87 HIS A CA 1
ATOM 697 C C . HIS A 1 87 ? 8.671 5.717 5.239 1.00 86.00 87 HIS A C 1
ATOM 699 O O . HIS A 1 87 ? 7.682 6.451 5.162 1.00 86.00 87 HIS A O 1
ATOM 705 N N . PRO A 1 88 ? 9.327 5.336 4.115 1.00 89.44 88 PRO A N 1
ATOM 706 C CA . PRO A 1 88 ? 8.957 5.893 2.811 1.00 89.44 88 PRO A CA 1
ATOM 707 C C . PRO A 1 88 ? 7.480 5.696 2.417 1.00 89.44 88 PRO A C 1
ATOM 709 O O . PRO A 1 88 ? 6.881 6.647 1.918 1.00 89.44 88 PRO A O 1
ATOM 712 N N . PRO A 1 89 ? 6.824 4.547 2.684 1.00 87.38 89 PRO A N 1
ATOM 713 C CA . PRO A 1 89 ? 5.389 4.396 2.432 1.00 87.38 89 PRO A CA 1
ATOM 714 C C . PRO A 1 89 ? 4.485 5.373 3.196 1.00 87.38 89 PRO A C 1
ATOM 716 O O . PRO A 1 89 ? 3.403 5.690 2.708 1.00 87.38 89 PRO A O 1
ATOM 719 N N . ALA A 1 90 ? 4.903 5.859 4.371 1.00 90.06 90 ALA A N 1
ATOM 720 C CA . ALA A 1 90 ? 4.163 6.872 5.131 1.00 90.06 90 ALA A CA 1
ATOM 721 C C . ALA A 1 90 ? 4.344 8.294 4.575 1.00 90.06 90 ALA A C 1
ATOM 723 O O . ALA A 1 90 ? 3.607 9.198 4.978 1.00 90.06 90 ALA A O 1
ATOM 724 N N . GLY A 1 91 ? 5.307 8.491 3.673 1.00 90.56 91 GLY A N 1
ATOM 725 C CA . GLY A 1 91 ? 5.635 9.778 3.080 1.00 90.56 91 GLY A CA 1
ATOM 726 C C . GLY A 1 91 ? 4.754 10.171 1.895 1.00 90.56 91 GLY A C 1
ATOM 727 O O . GLY A 1 91 ? 3.718 9.563 1.599 1.00 90.56 91 GLY A O 1
ATOM 728 N N . ARG A 1 92 ? 5.156 11.228 1.192 1.00 90.38 92 ARG A N 1
ATOM 729 C CA . ARG A 1 92 ? 4.513 11.717 -0.032 1.00 90.38 92 ARG A CA 1
ATOM 730 C C . ARG A 1 92 ? 5.549 11.893 -1.132 1.00 90.38 92 ARG A C 1
ATOM 732 O O . ARG A 1 92 ? 6.612 12.459 -0.910 1.00 90.38 92 ARG A O 1
ATOM 739 N N . LEU A 1 93 ? 5.229 11.405 -2.328 1.00 87.31 93 LEU A N 1
ATOM 740 C CA . LEU A 1 93 ? 6.035 11.658 -3.520 1.00 87.31 93 LEU A CA 1
ATOM 741 C C . LEU A 1 93 ? 6.000 13.152 -3.846 1.00 87.31 93 LEU A C 1
ATOM 743 O O . LEU A 1 93 ? 4.917 13.728 -3.965 1.00 87.31 93 LEU A O 1
ATOM 747 N N . VAL A 1 94 ? 7.174 13.757 -4.010 1.00 87.06 94 VAL A N 1
ATOM 748 C CA . VAL A 1 94 ? 7.302 15.165 -4.393 1.00 87.06 94 VAL A CA 1
ATOM 749 C C . VAL A 1 94 ? 7.707 15.246 -5.858 1.00 87.06 94 VAL A C 1
ATOM 751 O O . VAL A 1 94 ? 8.717 14.662 -6.260 1.00 87.06 94 VAL A O 1
ATOM 754 N N . SER A 1 95 ? 6.903 15.960 -6.649 1.00 81.88 95 SER A N 1
ATOM 755 C CA . SER A 1 95 ? 7.206 16.255 -8.048 1.00 81.88 95 SER A CA 1
ATOM 756 C C . SER A 1 95 ? 7.771 17.661 -8.193 1.00 81.88 95 SER A C 1
ATOM 758 O O . SER A 1 95 ? 7.126 18.615 -7.753 1.00 81.88 95 SER A O 1
ATOM 760 N N . ASN A 1 96 ? 8.889 17.793 -8.897 1.00 76.12 96 ASN A N 1
ATOM 761 C CA . ASN A 1 96 ? 9.382 19.077 -9.384 1.00 76.12 96 ASN A CA 1
ATOM 762 C C . ASN A 1 96 ? 9.358 19.033 -10.911 1.00 76.12 96 ASN A C 1
ATOM 764 O O . ASN A 1 96 ? 9.868 18.092 -11.503 1.00 76.12 96 ASN A O 1
ATOM 768 N N . GLU A 1 97 ? 8.715 20.017 -11.543 1.00 79.19 97 GLU A N 1
ATOM 769 C CA . GLU A 1 97 ? 8.689 20.163 -13.012 1.00 79.19 97 GLU A CA 1
ATOM 770 C C . GLU A 1 97 ? 8.161 18.936 -13.794 1.00 79.19 97 GLU A C 1
ATOM 772 O O . GLU A 1 97 ? 8.381 18.816 -14.993 1.00 79.19 97 GLU A O 1
ATOM 777 N N . GLY A 1 98 ? 7.393 18.059 -13.135 1.00 71.25 98 GLY A N 1
ATOM 778 C CA . GLY A 1 98 ? 6.790 16.860 -13.735 1.00 71.25 98 GLY A CA 1
ATOM 779 C C . GLY A 1 98 ? 7.480 15.545 -13.366 1.00 71.25 98 GLY A C 1
ATOM 780 O O . GLY A 1 98 ? 6.859 14.495 -13.522 1.00 71.25 98 GLY A O 1
ATOM 781 N N . ASP A 1 99 ? 8.682 15.601 -12.788 1.00 74.31 99 ASP A N 1
ATOM 782 C CA . ASP A 1 99 ? 9.454 14.423 -12.393 1.00 74.31 99 ASP A CA 1
ATOM 783 C C . ASP A 1 99 ? 9.437 14.208 -10.874 1.00 74.31 99 ASP A C 1
ATOM 785 O O . ASP A 1 99 ? 9.501 15.148 -10.075 1.00 74.31 99 ASP A O 1
ATOM 789 N N . PHE A 1 100 ? 9.352 12.943 -10.455 1.00 81.00 100 PHE A N 1
ATOM 790 C CA . PHE A 1 100 ? 9.449 12.547 -9.050 1.00 81.00 100 PHE A CA 1
ATOM 791 C C . PHE A 1 100 ? 10.905 12.249 -8.695 1.00 81.00 100 PHE A C 1
ATOM 793 O O . PHE A 1 100 ? 11.518 11.362 -9.284 1.00 81.00 100 PHE A O 1
ATOM 800 N N . HIS A 1 101 ? 11.453 12.939 -7.694 1.00 84.50 101 HIS A N 1
ATOM 801 C CA . HIS A 1 101 ? 12.868 12.778 -7.316 1.00 84.50 101 HIS A CA 1
ATOM 802 C C . HIS A 1 101 ? 13.078 12.215 -5.913 1.00 84.50 101 HIS A C 1
ATOM 804 O O . HIS A 1 101 ? 14.114 11.612 -5.626 1.00 84.50 101 HIS A O 1
ATOM 810 N N . TYR A 1 102 ? 12.123 12.423 -5.014 1.00 88.56 102 TYR A N 1
ATOM 811 C CA . TYR A 1 102 ? 12.210 11.939 -3.645 1.00 88.56 102 TYR A CA 1
ATOM 812 C C . TYR A 1 102 ? 10.821 11.770 -3.029 1.00 88.56 102 TYR A C 1
ATOM 814 O O . TYR A 1 102 ? 9.817 12.289 -3.527 1.00 88.56 102 TYR A O 1
ATOM 822 N N . VAL A 1 103 ? 10.788 11.031 -1.928 1.00 89.62 103 VAL A N 1
ATOM 823 C CA . VAL A 1 103 ? 9.649 10.932 -1.024 1.00 89.62 103 VAL A CA 1
ATOM 824 C C . VAL A 1 103 ? 9.950 11.784 0.205 1.00 89.62 103 VAL A C 1
ATOM 826 O O . VAL A 1 103 ? 11.003 11.632 0.829 1.00 89.62 103 VAL A O 1
ATOM 829 N N . ASP A 1 104 ? 9.037 12.697 0.517 1.00 91.19 104 ASP A N 1
ATOM 830 C CA . ASP A 1 104 ? 9.025 13.486 1.745 1.00 91.19 104 ASP A CA 1
ATOM 831 C C . ASP A 1 104 ? 8.336 12.687 2.856 1.00 91.19 104 ASP A C 1
ATOM 833 O O . ASP A 1 104 ? 7.142 12.405 2.771 1.00 91.19 104 ASP A O 1
ATOM 837 N N . CYS A 1 105 ? 9.091 12.292 3.874 1.00 89.12 105 CYS A N 1
ATOM 838 C CA . CYS A 1 105 ? 8.701 11.340 4.911 1.00 89.12 105 CYS A CA 1
ATOM 839 C C . CYS A 1 105 ? 8.413 12.050 6.245 1.00 89.12 105 CYS A C 1
ATOM 841 O O . CYS A 1 105 ? 8.935 11.664 7.286 1.00 89.12 105 CYS A O 1
ATOM 843 N N . GLN A 1 106 ? 7.593 13.101 6.227 1.00 86.69 106 GLN A N 1
ATOM 844 C CA . GLN A 1 106 ? 7.240 13.905 7.408 1.00 86.69 106 GLN A CA 1
ATOM 845 C C . GLN A 1 106 ? 6.006 13.359 8.143 1.00 86.69 106 GLN A C 1
ATOM 847 O O . GLN A 1 106 ? 5.018 14.071 8.333 1.00 86.69 106 GLN A O 1
ATOM 852 N N . ASP A 1 107 ? 6.033 12.081 8.533 1.00 76.75 107 ASP A N 1
ATOM 853 C CA . ASP A 1 107 ? 4.995 11.444 9.363 1.00 76.75 107 ASP A CA 1
ATOM 854 C C . ASP A 1 107 ? 3.545 11.677 8.872 1.00 76.75 107 ASP A C 1
ATOM 856 O O . ASP A 1 107 ? 2.598 11.746 9.667 1.00 76.75 107 ASP A O 1
ATOM 860 N N . GLN A 1 108 ? 3.330 11.821 7.556 1.00 89.75 108 GLN A N 1
ATOM 861 C CA . GLN A 1 108 ? 1.985 12.053 7.016 1.00 89.75 108 GLN A CA 1
ATOM 862 C C . GLN A 1 108 ? 1.093 10.812 7.172 1.00 89.75 108 GLN A C 1
ATOM 864 O O . GLN A 1 108 ? -0.129 10.936 7.276 1.00 89.75 108 GLN A O 1
ATOM 869 N N . GLY A 1 109 ? 1.700 9.626 7.216 1.00 90.81 109 GLY A N 1
ATOM 870 C CA . GLY A 1 109 ? 1.035 8.358 7.474 1.00 90.81 109 GLY A CA 1
ATOM 871 C C . GLY A 1 109 ? 0.381 7.732 6.244 1.00 90.81 109 GLY A C 1
ATOM 872 O O . GLY A 1 109 ? 0.277 8.343 5.171 1.00 90.81 109 GLY A O 1
ATOM 873 N N . VAL A 1 110 ? -0.067 6.491 6.427 1.00 91.69 110 VAL A N 1
ATOM 874 C CA . VAL A 1 110 ? -0.697 5.637 5.412 1.00 91.69 110 VAL A CA 1
ATOM 875 C C . VAL A 1 110 ? -2.201 5.559 5.652 1.00 91.69 110 VAL A C 1
ATOM 877 O O . VAL A 1 110 ? -2.646 5.452 6.794 1.00 91.69 110 VAL A O 1
ATOM 880 N N . LEU A 1 111 ? -2.992 5.604 4.576 1.00 91.31 111 LEU A N 1
ATOM 881 C CA . LEU A 1 111 ? -4.441 5.428 4.651 1.00 91.31 111 LEU A CA 1
ATOM 882 C C . LEU A 1 111 ? -4.782 3.998 5.077 1.00 91.31 111 LEU A C 1
ATOM 884 O O . LEU A 1 111 ? -4.426 3.039 4.398 1.00 91.31 111 LEU A O 1
ATOM 888 N N . TYR A 1 112 ? -5.513 3.885 6.178 1.00 92.62 112 TYR A N 1
ATOM 889 C CA . TYR A 1 112 ? -6.035 2.644 6.721 1.00 92.62 112 TYR A CA 1
ATOM 890 C C . TYR A 1 112 ? -7.562 2.722 6.775 1.00 92.62 112 TYR A C 1
ATOM 892 O O . TYR A 1 112 ? -8.121 3.709 7.266 1.00 92.62 112 TYR A O 1
ATOM 900 N N . ARG A 1 113 ? -8.226 1.684 6.258 1.00 91.06 113 ARG A N 1
ATOM 901 C CA . ARG A 1 113 ? -9.684 1.557 6.236 1.00 91.06 113 ARG A CA 1
ATOM 902 C C . ARG A 1 113 ? -10.117 0.212 6.789 1.00 91.06 113 ARG A C 1
ATOM 904 O O . ARG A 1 113 ? -9.540 -0.814 6.441 1.00 91.06 113 ARG A O 1
ATOM 911 N N . GLU A 1 114 ? -11.178 0.234 7.576 1.00 92.44 114 GLU A N 1
ATOM 912 C CA . GLU A 1 114 ? -11.905 -0.960 7.996 1.00 92.44 114 GLU A CA 1
ATOM 913 C C . GLU A 1 114 ? -13.280 -0.915 7.347 1.00 92.44 114 GLU A C 1
ATOM 915 O O . GLU A 1 114 ? -13.969 0.106 7.414 1.00 92.44 114 GLU A O 1
ATOM 920 N N . ALA A 1 115 ? -13.681 -2.014 6.718 1.00 89.75 115 ALA A N 1
ATOM 921 C CA . ALA A 1 115 ? -14.982 -2.126 6.086 1.00 89.75 115 ALA A CA 1
ATOM 922 C C . ALA A 1 115 ? -15.635 -3.459 6.439 1.00 89.75 115 ALA A C 1
ATOM 924 O O . ALA A 1 115 ? -14.959 -4.475 6.612 1.00 89.75 115 ALA A O 1
ATOM 925 N N . ARG A 1 116 ? -16.963 -3.449 6.514 1.00 90.25 116 ARG A N 1
ATOM 926 C CA . ARG A 1 116 ? -17.787 -4.638 6.701 1.00 90.25 116 ARG A CA 1
ATOM 927 C C . ARG A 1 116 ? -18.571 -4.919 5.430 1.00 90.25 116 ARG A C 1
ATOM 929 O O . ARG A 1 116 ? -19.217 -4.031 4.880 1.00 90.25 116 ARG A O 1
ATOM 936 N N . LEU A 1 117 ? -18.517 -6.168 4.984 1.00 89.31 117 LEU A N 1
ATOM 937 C CA . LEU A 1 117 ? -19.318 -6.661 3.870 1.00 89.31 117 LEU A CA 1
ATOM 938 C C . LEU A 1 117 ? -20.600 -7.318 4.384 1.00 89.31 117 LEU A C 1
ATOM 940 O O . LEU A 1 117 ? -20.630 -7.897 5.472 1.00 89.31 117 LEU A O 1
ATOM 944 N N . ASN A 1 118 ? -21.657 -7.249 3.578 1.00 91.00 118 ASN A N 1
ATOM 945 C CA . ASN A 1 118 ? -22.947 -7.891 3.841 1.00 91.00 118 ASN A CA 1
ATOM 946 C C . ASN A 1 118 ? -23.017 -9.366 3.385 1.00 91.00 118 ASN A C 1
ATOM 948 O O . ASN A 1 118 ? -24.116 -9.906 3.273 1.00 91.00 118 ASN A O 1
ATOM 952 N N . CYS A 1 119 ? -21.881 -10.003 3.098 1.00 88.12 119 CYS A N 1
ATOM 953 C CA . CYS A 1 119 ? -21.796 -11.364 2.566 1.00 88.12 119 CYS A CA 1
ATOM 954 C C . CYS A 1 119 ? -20.646 -12.148 3.212 1.00 88.12 119 CYS A C 1
ATOM 956 O O . CYS A 1 119 ? -19.780 -11.575 3.881 1.00 88.12 119 CYS A O 1
ATOM 958 N N . GLN A 1 120 ? -20.629 -13.465 3.006 1.00 87.56 120 GLN A 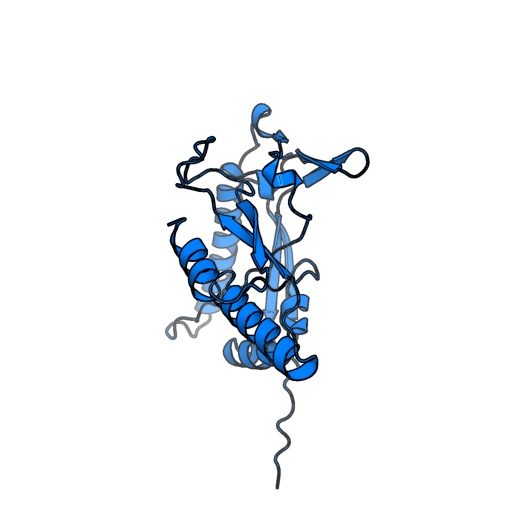N 1
ATOM 959 C CA . GLN A 1 120 ? -19.499 -14.298 3.424 1.00 87.56 120 GLN A CA 1
ATOM 960 C C . GLN A 1 120 ? -18.309 -14.150 2.466 1.00 87.56 120 GLN A C 1
ATOM 962 O O . GLN A 1 120 ? -18.450 -13.707 1.325 1.00 87.56 120 GLN A O 1
ATOM 967 N N . LEU A 1 121 ? -17.115 -14.537 2.925 1.00 85.38 121 LEU A N 1
ATOM 968 C CA . LEU A 1 121 ? -15.887 -14.406 2.139 1.00 85.38 121 LEU A CA 1
ATOM 969 C C . LEU A 1 121 ? -15.926 -15.227 0.837 1.00 85.38 121 LEU A C 1
ATOM 971 O O . LEU A 1 121 ? -15.483 -14.749 -0.199 1.00 85.38 121 LEU A O 1
ATOM 975 N N . ASN A 1 122 ? -16.477 -16.442 0.865 1.00 85.44 122 ASN A N 1
ATOM 976 C CA . ASN A 1 122 ? -16.646 -17.277 -0.330 1.00 85.44 122 ASN A CA 1
ATOM 977 C C . ASN A 1 122 ? -17.591 -16.638 -1.360 1.00 85.44 122 ASN A C 1
ATOM 979 O O . ASN A 1 122 ? -17.262 -16.597 -2.540 1.00 85.44 122 ASN A O 1
ATOM 983 N N . GLU A 1 123 ? -18.721 -16.092 -0.911 1.00 87.81 123 GLU A N 1
ATOM 984 C CA . GLU A 1 123 ? -19.675 -15.374 -1.763 1.00 87.81 123 GLU A CA 1
ATOM 985 C C . GLU A 1 123 ? -19.037 -14.121 -2.375 1.00 87.81 123 GLU A C 1
ATOM 987 O O . GLU A 1 123 ? -19.225 -13.845 -3.559 1.00 87.81 123 GLU A O 1
ATOM 992 N N . PHE A 1 124 ? -18.238 -13.390 -1.589 1.00 86.12 124 PHE A N 1
ATOM 993 C CA . PHE A 1 124 ? -17.460 -12.260 -2.089 1.00 86.12 124 PHE A CA 1
ATOM 994 C C . PHE A 1 124 ? -16.463 -12.697 -3.165 1.00 86.12 124 PHE A C 1
ATOM 996 O O . PHE A 1 124 ? -16.387 -12.051 -4.203 1.00 86.12 124 PHE A O 1
ATOM 1003 N N . MET A 1 125 ? -15.720 -13.786 -2.946 1.00 83.44 125 MET A N 1
ATOM 1004 C CA . MET A 1 125 ? -14.744 -14.285 -3.919 1.00 83.44 125 MET A CA 1
ATOM 1005 C C . MET A 1 125 ? -15.407 -14.722 -5.231 1.00 83.44 125 MET A C 1
ATOM 1007 O O . MET A 1 125 ? -14.887 -14.405 -6.298 1.00 83.44 125 MET A O 1
ATOM 1011 N N . GLU A 1 126 ? -16.563 -15.393 -5.174 1.00 84.88 126 GLU A N 1
ATOM 1012 C CA . GLU A 1 126 ? -17.341 -15.736 -6.373 1.00 84.88 126 GLU A CA 1
ATOM 1013 C C . GLU A 1 126 ? -17.811 -14.474 -7.115 1.00 84.88 126 GLU A C 1
ATOM 1015 O O . GLU A 1 126 ? -17.629 -14.364 -8.327 1.00 84.88 126 GLU A O 1
ATOM 1020 N N . ALA A 1 127 ? -18.353 -13.488 -6.394 1.00 83.12 127 ALA A N 1
ATOM 1021 C CA . ALA A 1 127 ? -18.810 -12.234 -6.991 1.00 83.12 127 ALA A CA 1
ATOM 1022 C C . ALA A 1 127 ? -17.654 -11.409 -7.585 1.00 83.12 127 ALA A C 1
ATOM 1024 O O . ALA A 1 127 ? -17.785 -10.864 -8.677 1.00 83.12 127 ALA A O 1
ATOM 1025 N N . ALA A 1 128 ? -16.516 -11.344 -6.893 1.00 79.19 128 ALA A N 1
ATOM 1026 C CA . ALA A 1 128 ? -15.320 -10.626 -7.322 1.00 79.19 128 ALA A CA 1
ATOM 1027 C C . ALA A 1 128 ? -14.642 -11.273 -8.541 1.00 79.19 128 ALA A C 1
ATOM 1029 O O . ALA A 1 128 ? -13.990 -10.577 -9.317 1.00 79.19 128 ALA A O 1
ATOM 1030 N N . TYR A 1 129 ? -14.811 -12.586 -8.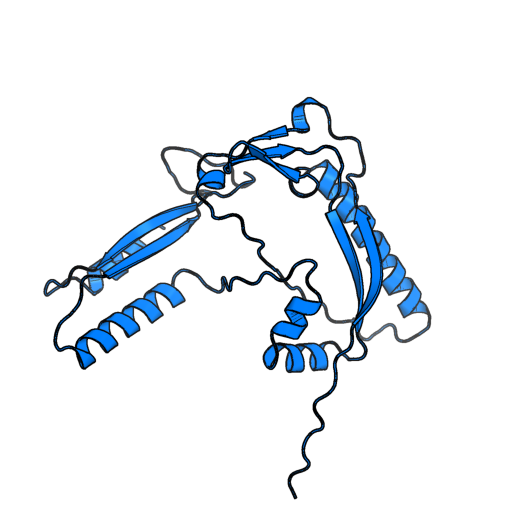733 1.00 77.56 129 TYR A N 1
ATOM 1031 C CA . TYR A 1 129 ? -14.367 -13.281 -9.943 1.00 77.56 129 TYR A CA 1
ATOM 1032 C C . TYR A 1 129 ? -15.192 -12.880 -11.175 1.00 77.56 129 TYR A C 1
ATOM 1034 O O . TYR A 1 129 ? -14.662 -12.793 -12.281 1.00 77.56 129 TYR A O 1
ATOM 1042 N N . GLU A 1 130 ? -16.489 -12.620 -10.991 1.00 78.25 130 GLU A N 1
ATOM 1043 C CA . GLU A 1 130 ? -17.381 -12.162 -12.061 1.00 78.25 130 GLU A CA 1
ATOM 1044 C C . GLU A 1 130 ? -17.312 -10.642 -12.298 1.00 78.25 130 GLU A C 1
ATOM 1046 O O . GLU A 1 130 ? -17.617 -10.182 -13.400 1.00 78.25 130 GLU A O 1
ATOM 1051 N N . ASP A 1 131 ? -16.941 -9.863 -11.277 1.00 76.25 131 ASP A N 1
ATOM 1052 C CA . ASP A 1 131 ? -16.948 -8.399 -11.289 1.00 76.25 131 ASP A CA 1
ATOM 1053 C C . ASP A 1 131 ? -15.741 -7.813 -10.527 1.00 76.25 131 ASP A C 1
ATOM 1055 O O . ASP A 1 131 ? -15.777 -7.568 -9.317 1.00 76.25 131 ASP A O 1
ATOM 1059 N N . LEU A 1 132 ? -14.653 -7.562 -11.262 1.00 72.12 132 LEU A N 1
ATOM 1060 C CA . LEU A 1 132 ? -13.406 -6.976 -10.749 1.00 72.12 132 LEU A CA 1
ATOM 1061 C C . LEU A 1 132 ? -13.585 -5.551 -10.188 1.00 72.12 132 LEU A C 1
ATOM 1063 O O . LEU A 1 132 ? -12.771 -5.098 -9.371 1.00 72.12 132 LEU A O 1
ATOM 1067 N N . ASP A 1 133 ? -14.649 -4.835 -10.570 1.00 74.00 133 ASP A N 1
ATOM 1068 C CA . ASP A 1 133 ? -14.922 -3.501 -10.029 1.00 74.00 133 ASP A CA 1
ATOM 1069 C C . ASP A 1 133 ? -15.281 -3.567 -8.537 1.00 74.00 133 ASP A C 1
ATOM 1071 O O . ASP A 1 133 ? -15.032 -2.604 -7.806 1.00 74.00 133 ASP A O 1
ATOM 1075 N N . LEU A 1 134 ? -15.769 -4.714 -8.045 1.00 75.00 134 LEU A N 1
ATOM 1076 C CA . LEU A 1 134 ? -16.015 -4.936 -6.617 1.00 75.00 134 LEU A CA 1
ATOM 1077 C C . LEU A 1 134 ? -14.718 -4.871 -5.803 1.00 75.00 134 LEU A C 1
ATOM 1079 O O . LEU A 1 134 ? -14.683 -4.194 -4.774 1.00 75.00 134 LEU A O 1
ATOM 1083 N N . ILE A 1 135 ? -13.632 -5.483 -6.285 1.00 71.69 135 ILE A N 1
ATOM 1084 C CA . ILE A 1 135 ? -12.303 -5.377 -5.654 1.00 71.69 135 ILE A CA 1
ATOM 1085 C C . ILE A 1 135 ? -11.833 -3.922 -5.682 1.00 71.69 135 ILE A C 1
ATOM 1087 O O . ILE A 1 135 ? -11.360 -3.378 -4.683 1.00 71.69 135 ILE A O 1
ATOM 1091 N N . THR A 1 136 ? -12.024 -3.264 -6.824 1.00 67.94 136 THR A N 1
ATOM 1092 C CA . THR A 1 136 ? -11.598 -1.878 -7.036 1.00 67.94 136 THR A CA 1
ATOM 1093 C C . THR A 1 136 ? -12.374 -0.886 -6.162 1.00 67.94 136 THR A C 1
ATOM 1095 O O . THR A 1 136 ? -11.828 0.145 -5.772 1.00 67.94 136 THR A O 1
ATOM 1098 N N . SER A 1 137 ? -13.624 -1.197 -5.806 1.00 70.62 137 SER A N 1
ATOM 1099 C CA . SER A 1 137 ? -14.447 -0.384 -4.901 1.00 70.62 137 SER A CA 1
ATOM 1100 C C . SER A 1 137 ? -13.940 -0.386 -3.454 1.00 70.62 137 SER A C 1
ATOM 1102 O O 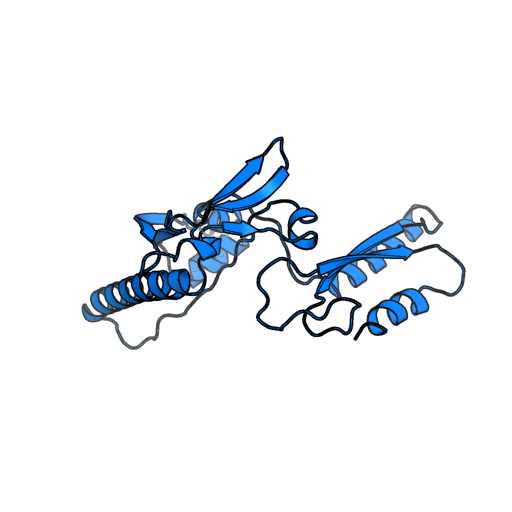. SER A 1 137 ? -14.122 0.601 -2.740 1.00 70.62 137 SER A O 1
ATOM 1104 N N . LEU A 1 138 ? -13.267 -1.465 -3.040 1.00 68.25 138 LEU A N 1
ATOM 1105 C CA . LEU A 1 138 ? -12.659 -1.606 -1.716 1.00 68.25 138 LEU A CA 1
ATOM 1106 C C . LEU A 1 138 ? -11.251 -1.003 -1.653 1.00 68.25 138 LEU A C 1
ATOM 1108 O O . LEU A 1 138 ? -10.764 -0.667 -0.572 1.00 68.25 138 LEU A O 1
ATOM 1112 N N . ALA A 1 139 ? -10.593 -0.839 -2.802 1.00 66.94 139 ALA A N 1
ATOM 1113 C CA . ALA A 1 139 ? -9.269 -0.246 -2.868 1.00 66.94 139 ALA A CA 1
ATOM 1114 C C . ALA A 1 139 ? -9.311 1.268 -2.547 1.00 66.94 139 ALA A C 1
ATOM 1116 O O . ALA A 1 139 ? -10.197 1.994 -3.007 1.00 66.94 139 ALA A O 1
ATOM 1117 N N . PRO A 1 140 ? -8.321 1.804 -1.808 1.00 60.75 140 PRO A N 1
ATOM 1118 C CA . PRO A 1 140 ? -8.255 3.229 -1.474 1.00 60.75 140 PRO A CA 1
ATOM 1119 C C . PRO A 1 140 ? -8.124 4.160 -2.694 1.00 60.75 140 PRO A C 1
ATOM 1121 O O . PRO A 1 140 ? -8.435 5.348 -2.599 1.00 60.75 140 PRO A O 1
ATOM 1124 N N . ARG A 1 141 ? -7.700 3.634 -3.851 1.00 59.72 141 ARG A N 1
ATOM 1125 C CA . ARG A 1 141 ? -7.731 4.304 -5.158 1.00 59.72 141 ARG A CA 1
ATOM 1126 C C . ARG A 1 141 ? -8.119 3.303 -6.244 1.00 59.72 141 ARG A C 1
ATOM 1128 O O . ARG A 1 141 ? -7.671 2.162 -6.213 1.00 59.72 141 ARG A O 1
ATOM 1135 N N . LYS A 1 142 ? -8.880 3.763 -7.245 1.00 47.41 142 LYS A N 1
ATOM 1136 C CA . LYS A 1 142 ? -9.189 2.988 -8.454 1.00 47.41 142 LYS A CA 1
ATOM 1137 C C . LYS A 1 142 ? -7.939 2.847 -9.318 1.00 47.41 142 LYS A C 1
ATOM 1139 O O . LYS A 1 142 ? -7.708 3.680 -10.188 1.00 47.41 142 LYS A O 1
ATOM 1144 N N . VAL A 1 143 ? -7.099 1.857 -9.046 1.00 47.47 143 VAL A N 1
ATOM 1145 C CA . VAL A 1 143 ? -5.935 1.558 -9.883 1.00 47.47 143 VAL A CA 1
ATOM 1146 C C . VAL A 1 143 ? -5.693 0.057 -9.848 1.00 47.47 143 VAL A C 1
ATOM 1148 O O . VAL A 1 143 ? -5.196 -0.485 -8.863 1.00 47.47 143 VAL A O 1
ATOM 1151 N N . PHE A 1 144 ? -6.035 -0.603 -10.947 1.00 38.59 144 PHE A N 1
ATOM 1152 C CA . PHE A 1 144 ? -5.499 -1.913 -11.266 1.00 38.59 144 PHE A CA 1
ATOM 1153 C C . PHE A 1 144 ? -4.637 -1.759 -12.517 1.00 38.59 144 PHE A C 1
ATOM 1155 O O . PHE A 1 144 ? -5.074 -1.218 -13.534 1.00 38.59 144 PHE A O 1
ATOM 1162 N N . ARG A 1 145 ? -3.389 -2.207 -12.426 1.00 41.88 145 ARG A N 1
ATOM 1163 C CA . ARG A 1 145 ? -2.722 -2.827 -13.563 1.00 41.88 145 ARG A CA 1
ATOM 1164 C C . ARG A 1 145 ? -2.546 -4.275 -13.164 1.00 41.88 145 ARG A C 1
ATOM 1166 O O . ARG A 1 145 ? -1.926 -4.535 -12.136 1.00 41.88 145 ARG A O 1
ATOM 1173 N N . ASP A 1 146 ? -3.111 -5.171 -13.960 1.00 34.84 146 ASP A N 1
ATOM 1174 C CA . ASP A 1 146 ? -2.830 -6.591 -13.841 1.00 34.84 146 ASP A CA 1
ATOM 1175 C C . ASP A 1 146 ? -1.324 -6.776 -13.981 1.00 34.84 146 ASP A C 1
ATOM 1177 O O . ASP A 1 146 ? -0.731 -6.462 -15.017 1.00 34.84 146 ASP A O 1
ATOM 1181 N N . VAL A 1 147 ? -0.690 -7.250 -12.919 1.00 43.53 147 VAL A N 1
ATOM 1182 C CA . VAL A 1 147 ? 0.638 -7.835 -13.023 1.00 43.53 147 VAL A CA 1
ATOM 1183 C C . VAL A 1 147 ? 0.528 -9.211 -12.408 1.00 43.53 147 VAL A C 1
ATOM 1185 O O . VAL A 1 147 ? 0.866 -9.401 -11.247 1.00 43.53 147 VAL A O 1
ATOM 1188 N N . ASP A 1 148 ? 0.037 -10.158 -13.205 1.00 44.72 148 ASP A N 1
ATOM 1189 C CA . ASP A 1 148 ? 0.096 -11.570 -12.859 1.00 44.72 148 ASP A CA 1
ATOM 1190 C C . ASP A 1 148 ? 1.018 -12.330 -13.816 1.00 44.72 148 ASP A C 1
ATOM 1192 O O . ASP A 1 148 ? 0.870 -12.330 -15.039 1.00 44.72 148 ASP A O 1
ATOM 1196 N N . LEU A 1 149 ? 1.992 -12.981 -13.176 1.00 43.75 149 LEU A N 1
ATOM 1197 C CA . LEU A 1 149 ? 2.891 -14.020 -13.673 1.00 43.75 149 LEU A CA 1
ATOM 1198 C C . LEU A 1 149 ? 3.764 -13.648 -14.886 1.00 43.75 149 LEU A C 1
ATOM 1200 O O . LEU A 1 149 ? 3.771 -14.301 -15.935 1.00 43.75 149 LEU A O 1
ATOM 1204 N N . ALA A 1 150 ? 4.570 -12.603 -14.710 1.00 55.88 150 ALA A N 1
ATOM 1205 C CA . ALA A 1 150 ? 5.517 -12.135 -15.711 1.00 55.88 150 ALA A CA 1
ATOM 1206 C C . ALA A 1 150 ? 6.796 -12.986 -15.729 1.00 55.88 150 ALA A C 1
ATOM 1208 O O . ALA A 1 150 ? 7.729 -12.728 -14.985 1.00 55.88 150 ALA A O 1
ATOM 1209 N N . GLU A 1 151 ? 6.808 -13.990 -16.605 1.00 50.97 151 GLU A N 1
ATOM 1210 C CA . GLU A 1 151 ? 7.965 -14.366 -17.441 1.00 50.97 151 GLU A CA 1
ATOM 1211 C C . GLU A 1 151 ? 7.544 -15.509 -18.371 1.00 50.97 151 GLU A C 1
ATOM 1213 O O . GLU A 1 151 ? 7.565 -15.367 -19.596 1.00 50.97 151 GLU A O 1
ATOM 1218 N N . VAL A 1 152 ? 7.016 -16.595 -17.798 1.00 49.09 152 VAL A N 1
ATOM 1219 C CA . VAL A 1 152 ? 6.588 -17.789 -18.548 1.00 49.09 152 VAL A CA 1
ATOM 1220 C C . VAL A 1 152 ? 5.300 -17.539 -19.334 1.00 49.09 152 VAL A C 1
ATOM 1222 O O . VAL A 1 152 ? 5.206 -17.913 -20.505 1.00 49.09 152 VAL A O 1
ATOM 1225 N N . VAL A 1 153 ? 4.314 -16.869 -18.728 1.00 56.78 153 VAL A N 1
ATOM 1226 C CA . VAL A 1 153 ? 3.039 -16.558 -19.397 1.00 56.78 153 VAL A CA 1
ATOM 1227 C C . VAL A 1 153 ? 3.263 -15.540 -20.510 1.00 56.78 153 VAL A C 1
ATOM 1229 O O . VAL A 1 153 ? 2.782 -15.740 -21.623 1.00 56.78 153 VAL A O 1
ATOM 1232 N N . THR A 1 154 ? 4.077 -14.510 -20.266 1.00 61.59 154 THR A N 1
ATOM 1233 C CA . THR A 1 154 ? 4.446 -13.509 -21.276 1.00 61.59 154 THR A CA 1
ATOM 1234 C C . THR A 1 154 ? 5.179 -14.144 -22.458 1.00 61.59 154 THR A C 1
ATOM 1236 O O . THR A 1 154 ? 4.805 -13.898 -23.604 1.00 61.59 154 THR A O 1
ATOM 1239 N N . ALA A 1 155 ? 6.165 -15.015 -22.214 1.00 58.94 155 ALA A N 1
ATOM 1240 C CA . ALA A 1 155 ? 6.884 -15.722 -23.276 1.00 58.94 155 ALA A CA 1
ATOM 1241 C C . ALA A 1 155 ? 5.977 -16.691 -24.058 1.00 58.94 155 ALA A C 1
ATOM 1243 O O . ALA A 1 155 ? 6.067 -16.782 -25.289 1.00 58.94 155 ALA A O 1
ATOM 1244 N N . PHE A 1 156 ? 5.066 -17.388 -23.370 1.00 64.81 156 PHE A N 1
ATOM 1245 C CA . PHE A 1 156 ? 4.102 -18.286 -24.002 1.00 64.81 156 PHE A CA 1
ATOM 1246 C C . PHE A 1 156 ? 3.092 -17.522 -24.867 1.00 64.81 156 PHE A C 1
ATOM 1248 O O . PHE A 1 156 ? 2.901 -17.871 -26.034 1.00 64.81 156 PHE A O 1
ATOM 1255 N N . LEU A 1 157 ? 2.482 -16.458 -24.337 1.00 70.56 157 LEU A N 1
ATOM 1256 C CA . LEU A 1 157 ? 1.546 -15.604 -25.071 1.00 70.56 157 LEU A CA 1
ATOM 1257 C C . LEU A 1 157 ? 2.225 -14.944 -26.272 1.00 70.56 157 LEU A C 1
ATOM 1259 O O . LEU A 1 157 ? 1.671 -14.964 -27.370 1.00 70.56 157 LEU A O 1
ATOM 1263 N N . TRP A 1 158 ? 3.454 -14.453 -26.103 1.00 70.25 158 TRP A N 1
ATOM 1264 C CA . TRP A 1 158 ? 4.248 -13.882 -27.189 1.00 70.25 158 TRP A CA 1
ATOM 1265 C C . TRP A 1 158 ? 4.530 -14.910 -28.292 1.00 70.25 158 TRP A C 1
ATOM 1267 O O . TRP A 1 158 ? 4.286 -14.644 -29.470 1.00 70.25 158 TRP A O 1
ATOM 1277 N N . SER A 1 159 ? 4.913 -16.137 -27.922 1.00 65.94 159 SER A N 1
ATOM 1278 C CA . SER A 1 159 ? 5.123 -17.241 -28.871 1.00 65.94 159 SER A CA 1
ATOM 1279 C C . SER A 1 159 ? 3.850 -17.614 -29.640 1.00 65.94 159 SER A C 1
ATOM 1281 O O . SER A 1 159 ? 3.903 -17.938 -30.830 1.00 65.94 159 SER A O 1
ATOM 1283 N N . ARG A 1 160 ? 2.685 -17.579 -28.980 1.00 75.00 160 ARG A N 1
ATOM 1284 C CA . ARG A 1 160 ? 1.387 -17.842 -29.622 1.00 75.00 160 ARG A CA 1
ATOM 1285 C C . ARG A 1 160 ? 0.976 -16.705 -30.552 1.00 75.00 160 ARG A C 1
ATOM 1287 O O . ARG A 1 160 ? 0.523 -16.987 -31.659 1.00 75.00 160 ARG A O 1
ATOM 1294 N N . LEU A 1 161 ? 1.199 -15.457 -30.148 1.00 71.19 161 LEU A N 1
ATOM 1295 C CA . LEU A 1 161 ? 0.922 -14.267 -30.949 1.00 71.19 161 LEU A CA 1
ATOM 1296 C C . LEU A 1 161 ? 1.743 -14.262 -32.248 1.00 71.19 161 LEU A C 1
ATOM 1298 O O . LEU A 1 161 ? 1.180 -14.068 -33.322 1.00 71.19 161 LEU A O 1
ATOM 1302 N N . ILE A 1 162 ? 3.046 -14.554 -32.171 1.00 72.06 162 ILE A N 1
ATOM 1303 C CA . ILE A 1 162 ? 3.937 -14.632 -33.342 1.00 72.06 162 ILE A CA 1
ATOM 1304 C C . ILE A 1 162 ? 3.436 -15.683 -34.344 1.00 72.06 162 ILE A C 1
ATOM 1306 O O . ILE A 1 162 ? 3.338 -15.409 -35.541 1.00 72.06 162 ILE A O 1
ATOM 1310 N N . ARG A 1 163 ? 3.057 -16.875 -33.863 1.00 71.12 163 ARG A N 1
ATOM 1311 C CA . ARG A 1 163 ? 2.524 -17.953 -34.717 1.00 71.12 163 ARG A CA 1
ATOM 1312 C C . ARG A 1 163 ? 1.164 -17.605 -35.324 1.00 71.12 163 ARG A C 1
ATOM 1314 O O . ARG A 1 163 ? 0.918 -17.926 -36.483 1.00 71.12 163 ARG A O 1
ATOM 1321 N N . ALA A 1 164 ? 0.291 -16.938 -34.571 1.00 73.50 164 ALA A N 1
ATOM 1322 C CA . ALA A 1 164 ? -1.001 -16.476 -35.075 1.00 73.50 164 ALA A CA 1
ATOM 1323 C C . ALA A 1 164 ? -0.836 -15.405 -36.168 1.00 73.50 164 ALA A C 1
ATOM 1325 O O . ALA A 1 164 ? -1.520 -15.453 -37.191 1.00 73.50 164 ALA A O 1
ATOM 1326 N N . LEU A 1 165 ? 0.110 -14.477 -35.992 1.00 68.75 165 LEU A N 1
ATOM 1327 C CA . LEU A 1 165 ? 0.445 -13.466 -36.997 1.00 68.75 165 LEU A CA 1
ATOM 1328 C C . LEU A 1 165 ? 1.028 -14.098 -38.267 1.00 68.75 165 LEU A C 1
ATOM 1330 O O . LEU A 1 165 ? 0.621 -13.722 -39.366 1.00 68.75 165 LEU A O 1
ATOM 1334 N N . GLN A 1 166 ? 1.889 -15.112 -38.131 1.00 75.81 166 GLN A N 1
ATOM 1335 C CA . GLN A 1 166 ? 2.402 -15.881 -39.268 1.00 75.81 166 GLN A CA 1
ATOM 1336 C C . GLN A 1 166 ? 1.276 -16.583 -40.038 1.00 75.81 166 GLN A C 1
ATOM 1338 O O . GLN A 1 166 ? 1.236 -16.506 -41.264 1.00 75.81 166 GLN A O 1
ATOM 1343 N N . ALA A 1 167 ? 0.339 -17.225 -39.336 1.00 75.50 167 ALA A N 1
ATOM 1344 C CA . ALA A 1 167 ? -0.790 -17.913 -39.961 1.00 75.50 167 ALA A CA 1
ATOM 1345 C C . ALA A 1 167 ? -1.734 -16.956 -40.711 1.00 75.50 167 ALA A C 1
ATOM 1347 O O . ALA A 1 167 ? -2.354 -17.350 -41.695 1.00 75.50 167 ALA A O 1
ATOM 1348 N N . ARG A 1 168 ? -1.840 -15.698 -40.261 1.00 73.75 168 ARG A N 1
ATOM 1349 C CA . ARG A 1 168 ? -2.735 -14.691 -40.849 1.00 73.75 168 ARG A CA 1
ATOM 1350 C C . ARG A 1 168 ? -2.109 -13.911 -42.006 1.00 73.75 168 ARG A C 1
ATOM 1352 O O . ARG A 1 168 ? -2.822 -13.547 -42.935 1.00 73.75 168 ARG A O 1
ATOM 1359 N N . HIS A 1 169 ? -0.809 -13.631 -41.941 1.00 74.31 169 HIS A N 1
ATOM 1360 C CA . HIS A 1 169 ? -0.130 -12.748 -42.897 1.00 74.31 169 HIS A CA 1
ATOM 1361 C C . HIS A 1 169 ? 0.879 -13.468 -43.799 1.00 74.31 169 HIS A C 1
ATOM 1363 O O . HIS A 1 169 ? 1.359 -12.870 -44.756 1.00 74.31 169 HIS A O 1
ATOM 1369 N N . GLY A 1 170 ? 1.180 -14.744 -43.541 1.00 74.50 170 GLY A N 1
ATOM 1370 C CA . GLY A 1 170 ? 2.056 -15.574 -44.375 1.00 74.50 170 GLY A CA 1
ATOM 1371 C C . GLY A 1 170 ? 3.556 -15.366 -44.145 1.00 74.50 170 GLY A C 1
ATOM 1372 O O . GLY A 1 170 ? 4.364 -16.061 -44.754 1.00 74.50 170 GLY A O 1
ATOM 1373 N N . TYR A 1 171 ? 3.950 -14.448 -43.260 1.00 65.81 171 TYR A N 1
ATOM 1374 C CA . TYR A 1 171 ? 5.344 -14.204 -42.890 1.00 65.81 171 TYR A CA 1
ATOM 1375 C C . TYR A 1 171 ? 5.456 -13.764 -41.427 1.00 65.81 171 TYR A C 1
ATOM 1377 O O . TYR A 1 171 ? 4.493 -13.304 -40.813 1.00 65.81 171 TYR A O 1
ATOM 1385 N N . LEU A 1 172 ? 6.642 -13.944 -40.851 1.00 65.25 172 LEU A N 1
ATOM 1386 C CA . LEU A 1 172 ? 6.942 -13.576 -39.472 1.00 65.25 172 LEU A CA 1
ATOM 1387 C C . LEU A 1 172 ? 7.335 -12.094 -39.401 1.00 65.25 172 LEU A C 1
ATOM 1389 O O . LEU A 1 172 ? 8.219 -11.645 -40.128 1.00 65.25 172 LEU A O 1
ATOM 1393 N N . TRP A 1 173 ? 6.691 -11.332 -38.516 1.00 62.56 173 TRP A N 1
ATOM 1394 C CA . TRP A 1 173 ? 7.067 -9.944 -38.242 1.00 62.56 173 TRP A CA 1
ATOM 1395 C C . TRP A 1 173 ? 8.173 -9.870 -37.187 1.00 62.56 173 TRP A C 1
ATOM 1397 O O . TRP A 1 173 ? 8.095 -10.581 -36.179 1.00 62.56 173 TRP A O 1
ATOM 1407 N N . PRO A 1 174 ? 9.164 -8.975 -37.350 1.00 60.91 174 PRO A N 1
ATOM 1408 C CA . PRO A 1 174 ? 10.029 -8.598 -36.248 1.00 60.91 174 PRO A CA 1
ATOM 1409 C C . PRO A 1 174 ? 9.184 -8.023 -35.109 1.00 60.91 174 PRO A C 1
ATOM 1411 O O . PRO A 1 174 ? 8.357 -7.139 -35.330 1.00 60.91 174 PRO A O 1
ATOM 1414 N N . CYS A 1 175 ? 9.386 -8.505 -33.888 1.00 57.16 175 CYS A N 1
ATOM 1415 C CA . CYS A 1 175 ? 8.702 -7.967 -32.714 1.00 57.16 175 CYS A CA 1
ATOM 1416 C C . CYS A 1 175 ? 9.662 -7.869 -31.531 1.00 57.16 175 CYS A C 1
ATOM 1418 O O . CYS A 1 175 ? 10.639 -8.609 -31.438 1.00 57.16 175 CYS A O 1
ATOM 1420 N N . MET A 1 176 ? 9.409 -6.912 -30.645 1.00 56.19 176 MET A N 1
ATOM 1421 C CA . MET A 1 176 ? 10.208 -6.670 -29.449 1.00 56.19 176 MET A CA 1
ATOM 1422 C C . MET A 1 176 ? 9.306 -6.815 -28.228 1.00 56.19 17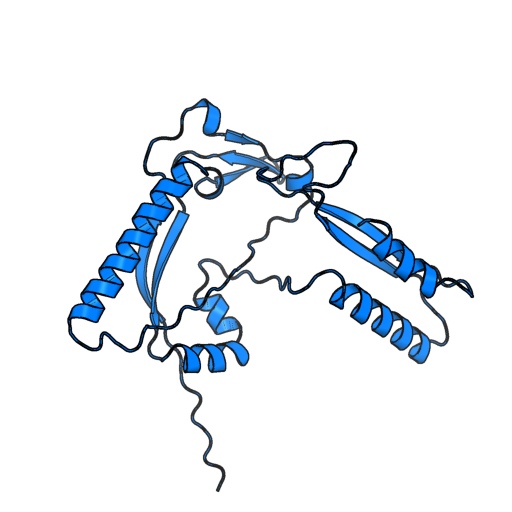6 MET A C 1
ATOM 1424 O O . MET A 1 176 ? 8.187 -6.307 -28.231 1.00 56.19 176 MET A O 1
ATOM 1428 N N . THR A 1 177 ? 9.794 -7.507 -27.206 1.00 54.72 177 THR A N 1
ATOM 1429 C CA . THR A 1 177 ? 9.172 -7.572 -25.881 1.00 54.72 177 THR A CA 1
ATOM 1430 C C . THR A 1 177 ? 10.185 -7.114 -24.841 1.00 54.72 177 THR A C 1
ATOM 1432 O O . THR A 1 177 ? 11.375 -7.371 -24.997 1.00 54.72 177 THR A O 1
ATOM 1435 N N . SER A 1 178 ? 9.755 -6.417 -23.797 1.00 52.28 178 SER A N 1
ATOM 1436 C CA . SER A 1 178 ? 10.613 -6.037 -22.673 1.00 52.28 178 SER A CA 1
ATOM 1437 C C . SER A 1 178 ? 10.183 -6.820 -21.441 1.00 52.28 178 SER A C 1
ATOM 1439 O O . SER A 1 178 ? 9.050 -6.658 -20.989 1.00 52.28 178 SER A O 1
ATOM 1441 N N . ILE A 1 179 ? 11.075 -7.650 -20.900 1.00 58.84 179 ILE A N 1
ATOM 1442 C CA . ILE A 1 179 ? 10.836 -8.346 -19.631 1.00 58.84 179 ILE A CA 1
ATOM 1443 C C . ILE A 1 179 ? 11.498 -7.552 -18.510 1.00 58.84 179 ILE A C 1
ATOM 1445 O O . ILE A 1 179 ? 12.637 -7.113 -18.649 1.00 58.84 179 ILE A O 1
ATOM 1449 N N . LEU A 1 180 ? 10.773 -7.345 -17.414 1.00 54.47 180 LEU A N 1
ATOM 1450 C CA . LEU A 1 180 ? 11.296 -6.702 -16.213 1.00 54.47 180 LEU A CA 1
ATOM 1451 C C . LEU A 1 180 ? 12.074 -7.752 -15.415 1.00 54.47 180 LEU A C 1
ATOM 1453 O O . LEU A 1 180 ? 11.463 -8.629 -14.815 1.00 54.47 180 LEU A O 1
ATOM 1457 N N . MET A 1 181 ? 13.406 -7.679 -15.418 1.00 53.50 181 MET A N 1
ATOM 1458 C CA . MET A 1 181 ? 14.240 -8.619 -14.663 1.00 53.50 181 MET A CA 1
ATOM 1459 C C . MET A 1 181 ? 14.532 -8.065 -13.269 1.00 53.50 181 MET A C 1
ATOM 1461 O O . MET A 1 181 ? 15.080 -6.970 -13.161 1.00 53.50 181 MET A O 1
ATOM 1465 N N . ASN A 1 182 ? 14.226 -8.823 -12.211 1.00 54.41 182 ASN A N 1
ATOM 1466 C CA . ASN A 1 182 ? 14.661 -8.498 -10.850 1.00 54.41 182 ASN A CA 1
ATOM 1467 C C . ASN A 1 182 ? 16.186 -8.678 -10.733 1.00 54.41 182 ASN A C 1
ATOM 1469 O O . ASN A 1 182 ? 16.705 -9.753 -11.038 1.00 54.41 182 ASN A O 1
ATOM 1473 N N . LEU A 1 183 ? 16.904 -7.633 -10.308 1.00 55.50 183 LEU A N 1
ATOM 1474 C CA . LEU A 1 183 ? 18.369 -7.668 -10.180 1.00 55.50 183 LEU A CA 1
ATOM 1475 C C . LEU A 1 183 ? 18.858 -7.888 -8.744 1.00 55.50 183 LEU A C 1
ATOM 1477 O O . LEU A 1 183 ? 20.067 -7.953 -8.521 1.00 55.50 183 LEU A O 1
ATOM 1481 N N . LYS A 1 184 ? 17.958 -8.008 -7.761 1.00 54.00 184 LYS A N 1
ATOM 1482 C CA . LYS A 1 184 ? 18.347 -8.311 -6.376 1.00 54.00 184 LYS A CA 1
ATOM 1483 C C . LYS A 1 184 ? 19.025 -9.682 -6.319 1.00 54.00 184 LYS A C 1
ATOM 1485 O O . LYS A 1 184 ? 18.487 -10.655 -6.837 1.00 54.00 184 LYS A O 1
ATOM 1490 N N . GLY A 1 185 ? 20.216 -9.747 -5.721 1.00 53.59 185 GLY A N 1
ATOM 1491 C CA . GLY A 1 185 ? 21.007 -10.980 -5.617 1.00 53.59 185 GLY A CA 1
ATOM 1492 C C . GLY A 1 185 ? 21.733 -11.412 -6.901 1.00 53.59 185 GLY A C 1
ATOM 1493 O O . GLY A 1 185 ? 22.511 -12.364 -6.856 1.00 53.59 185 GLY A O 1
ATOM 1494 N N . LYS A 1 186 ? 21.549 -10.716 -8.036 1.00 55.66 186 LYS A N 1
ATOM 1495 C CA . LYS A 1 186 ? 22.285 -10.997 -9.280 1.00 55.66 186 LYS A CA 1
ATOM 1496 C C . LYS A 1 186 ? 23.611 -10.231 -9.308 1.00 55.66 186 LYS A C 1
ATOM 1498 O O . LYS A 1 186 ? 23.672 -9.062 -8.930 1.00 55.66 186 LYS A O 1
ATOM 1503 N N . LYS A 1 187 ? 24.679 -10.865 -9.811 1.00 52.97 187 LYS A N 1
ATOM 1504 C CA . LYS A 1 187 ? 25.970 -10.197 -10.060 1.00 52.97 187 LYS A CA 1
ATOM 1505 C C . LYS A 1 187 ? 25.836 -9.217 -11.228 1.00 52.97 187 LYS A C 1
ATOM 1507 O O . LYS A 1 187 ? 26.054 -9.582 -12.380 1.00 52.97 187 LYS A O 1
ATOM 1512 N N . THR A 1 188 ? 25.470 -7.975 -10.930 1.00 56.72 188 THR A N 1
ATOM 1513 C CA . THR A 1 188 ? 25.535 -6.859 -11.883 1.00 56.72 188 THR A CA 1
ATOM 1514 C C . THR A 1 188 ? 26.704 -5.934 -11.532 1.00 56.72 188 THR A C 1
ATOM 1516 O O . THR A 1 188 ? 27.366 -6.133 -10.517 1.00 56.72 188 THR A O 1
ATOM 1519 N N . ALA A 1 189 ? 26.981 -4.916 -12.353 1.00 56.50 189 ALA A N 1
ATOM 1520 C CA . ALA A 1 189 ? 27.989 -3.899 -12.023 1.00 56.50 189 ALA A CA 1
ATOM 1521 C C . ALA A 1 189 ? 27.663 -3.126 -10.722 1.00 56.50 189 ALA A C 1
ATOM 1523 O O . ALA A 1 189 ? 28.536 -2.462 -10.169 1.00 56.50 189 ALA A O 1
ATOM 1524 N N . LEU A 1 190 ? 26.415 -3.220 -10.245 1.00 56.53 190 LEU A N 1
ATOM 1525 C CA . LEU A 1 190 ? 25.945 -2.711 -8.962 1.00 56.53 190 LEU A CA 1
ATOM 1526 C C . LEU A 1 190 ? 25.514 -3.895 -8.079 1.00 56.53 190 LEU A C 1
ATOM 1528 O O . LEU A 1 190 ? 24.628 -4.669 -8.444 1.00 56.53 190 LEU A O 1
ATOM 1532 N N . GLU A 1 191 ? 26.133 -4.048 -6.911 1.00 57.00 191 GLU A N 1
ATOM 1533 C CA . GLU A 1 191 ? 25.698 -5.029 -5.915 1.00 57.00 191 GLU A CA 1
ATOM 1534 C C . GLU A 1 191 ? 24.525 -4.443 -5.115 1.00 57.00 191 GLU A C 1
ATOM 1536 O O . GLU A 1 191 ? 24.682 -3.461 -4.387 1.00 57.00 191 GLU A O 1
ATOM 1541 N N . PHE A 1 192 ? 23.331 -5.022 -5.266 1.00 57.34 192 PHE A N 1
ATOM 1542 C CA . PHE A 1 192 ? 22.160 -4.656 -4.467 1.00 57.34 192 PHE A CA 1
ATOM 1543 C C . PHE A 1 192 ? 22.030 -5.611 -3.282 1.00 57.34 192 PHE A C 1
ATOM 1545 O O . PHE A 1 192 ? 22.006 -6.829 -3.461 1.00 57.34 192 PHE A O 1
ATOM 1552 N N . HIS A 1 193 ? 21.906 -5.060 -2.076 1.00 56.19 193 HIS A N 1
ATOM 1553 C CA . HIS A 1 193 ? 21.618 -5.853 -0.886 1.00 56.19 193 HIS A CA 1
ATOM 1554 C C . HIS A 1 193 ? 20.202 -6.452 -0.987 1.00 56.19 193 HIS A C 1
ATOM 1556 O O . HIS A 1 193 ? 19.289 -5.808 -1.505 1.00 56.19 193 HIS A O 1
ATOM 1562 N N . GLU A 1 194 ? 19.977 -7.663 -0.471 1.00 55.78 194 GLU A N 1
ATOM 1563 C CA . GLU A 1 194 ? 18.668 -8.343 -0.568 1.00 55.78 194 GLU A CA 1
ATOM 1564 C C . GLU A 1 194 ? 17.527 -7.501 0.029 1.00 55.78 194 GLU A C 1
ATOM 1566 O O . GLU A 1 194 ? 16.442 -7.384 -0.545 1.00 55.78 194 GLU A O 1
ATOM 1571 N N . ASN A 1 195 ? 17.827 -6.811 1.131 1.00 57.12 195 ASN A N 1
ATOM 1572 C CA . ASN A 1 195 ? 16.896 -5.921 1.828 1.00 57.12 195 ASN A CA 1
ATOM 1573 C C . ASN A 1 195 ? 16.840 -4.494 1.249 1.00 57.12 195 ASN A C 1
ATOM 1575 O O . ASN A 1 195 ? 16.267 -3.606 1.879 1.00 57.12 195 ASN A O 1
ATOM 1579 N N . SER A 1 196 ? 17.444 -4.231 0.084 1.00 62.28 196 SER A N 1
ATOM 1580 C CA . SER A 1 196 ? 17.347 -2.919 -0.561 1.00 62.28 196 SER A CA 1
ATOM 1581 C C . SER A 1 196 ? 15.895 -2.604 -0.927 1.00 62.28 196 SER A C 1
ATOM 1583 O O . SER A 1 196 ? 15.193 -3.399 -1.561 1.00 62.28 196 SER A O 1
ATOM 1585 N N . PHE A 1 197 ? 15.447 -1.417 -0.533 1.00 65.56 197 PHE A N 1
ATOM 1586 C CA . PHE A 1 197 ? 14.133 -0.879 -0.861 1.00 65.56 197 PHE A CA 1
ATOM 1587 C C . PHE A 1 197 ? 14.204 0.008 -2.114 1.00 65.56 197 PHE A C 1
ATOM 1589 O O . PHE A 1 197 ? 15.207 0.688 -2.321 1.00 65.56 197 PHE A O 1
ATOM 1596 N N . GLY A 1 198 ? 13.154 -0.015 -2.939 1.00 67.56 198 GLY A N 1
ATOM 1597 C CA . GLY A 1 198 ? 13.104 0.636 -4.254 1.00 67.56 198 GLY A CA 1
ATOM 1598 C C . GLY A 1 198 ? 12.931 -0.360 -5.405 1.00 67.56 198 GLY A C 1
ATOM 1599 O O . GLY A 1 198 ? 13.040 -1.579 -5.230 1.00 67.56 198 GLY A O 1
ATOM 1600 N N . ASN A 1 199 ? 12.625 0.159 -6.588 1.00 67.12 199 ASN A N 1
ATOM 1601 C CA . ASN A 1 199 ? 12.511 -0.599 -7.824 1.00 67.12 199 ASN A CA 1
ATOM 1602 C C . ASN A 1 199 ? 13.906 -1.026 -8.278 1.00 67.12 199 ASN A C 1
ATOM 1604 O O . ASN A 1 199 ? 14.747 -0.195 -8.603 1.00 67.12 199 ASN A O 1
ATOM 1608 N N . VAL A 1 200 ? 14.151 -2.333 -8.311 1.00 60.62 200 VAL A N 1
ATOM 1609 C CA . VAL A 1 200 ? 15.426 -2.909 -8.758 1.00 60.62 200 VAL A CA 1
ATOM 1610 C C . VAL A 1 200 ? 15.150 -3.870 -9.908 1.00 60.62 200 VAL A C 1
ATOM 1612 O O . VAL A 1 200 ? 15.323 -5.085 -9.802 1.00 60.62 200 VAL A O 1
ATOM 1615 N N . TYR A 1 201 ? 14.651 -3.313 -11.007 1.00 61.00 201 TYR A N 1
ATOM 1616 C CA . TYR A 1 201 ? 14.451 -4.050 -12.241 1.00 61.00 201 TYR A CA 1
ATOM 1617 C C . TYR A 1 201 ? 14.894 -3.237 -13.446 1.00 61.00 201 TYR A C 1
ATOM 1619 O O . TYR A 1 201 ? 14.707 -2.023 -13.497 1.00 61.00 201 TYR A O 1
ATOM 1627 N N . ILE A 1 202 ? 15.479 -3.920 -14.426 1.00 56.34 202 ILE A N 1
ATOM 1628 C CA . ILE A 1 202 ? 15.818 -3.327 -15.719 1.00 56.34 202 ILE A CA 1
ATOM 1629 C C . ILE A 1 202 ? 14.976 -4.032 -16.785 1.00 56.34 202 ILE A C 1
ATOM 1631 O O . ILE A 1 202 ? 14.926 -5.267 -16.797 1.00 56.34 202 ILE A O 1
ATOM 1635 N N . PRO A 1 203 ? 14.301 -3.283 -17.677 1.00 56.03 203 PRO A N 1
ATOM 1636 C CA . PRO A 1 203 ? 13.667 -3.882 -18.836 1.00 56.03 203 PRO A CA 1
ATOM 1637 C C . PRO A 1 203 ? 14.754 -4.450 -19.752 1.00 56.03 203 PRO A C 1
ATOM 1639 O O . PRO A 1 203 ? 15.590 -3.710 -20.268 1.00 56.03 203 PRO A O 1
ATOM 1642 N N . VAL A 1 204 ? 14.741 -5.761 -19.974 1.00 58.22 204 VAL A N 1
ATOM 1643 C CA . VAL A 1 204 ? 15.611 -6.422 -20.950 1.00 58.22 204 VAL A CA 1
ATOM 1644 C C . VAL A 1 204 ? 14.835 -6.531 -22.264 1.00 58.22 204 VAL A C 1
ATOM 1646 O O . VAL A 1 204 ? 13.899 -7.336 -22.356 1.00 58.22 204 VAL A O 1
ATOM 1649 N N . PRO A 1 205 ? 15.155 -5.714 -23.286 1.00 57.81 205 PRO A N 1
ATOM 1650 C CA . PRO A 1 205 ? 14.491 -5.808 -24.575 1.00 57.81 205 PRO A CA 1
ATOM 1651 C C . PRO A 1 205 ? 14.926 -7.099 -25.276 1.00 57.81 205 PRO A C 1
ATOM 1653 O O . PRO A 1 205 ? 16.078 -7.266 -25.669 1.00 57.81 205 PRO A O 1
ATOM 1656 N N . THR A 1 206 ? 13.982 -8.011 -25.474 1.00 58.56 206 THR A N 1
ATOM 1657 C CA . THR A 1 206 ? 14.155 -9.213 -26.286 1.00 58.56 206 THR A CA 1
ATOM 1658 C C . THR A 1 206 ? 13.558 -8.960 -27.662 1.00 58.56 206 THR A C 1
ATOM 1660 O O . THR A 1 206 ? 12.357 -8.728 -27.812 1.00 58.56 206 THR A O 1
ATOM 1663 N N . LYS A 1 207 ? 14.408 -8.982 -28.689 1.00 63.06 207 LYS A N 1
ATOM 1664 C CA . LYS A 1 207 ? 14.001 -8.796 -30.082 1.00 63.06 207 LYS A CA 1
ATOM 1665 C C . LYS A 1 207 ? 13.895 -10.152 -30.771 1.00 63.06 207 LYS A C 1
ATOM 1667 O O . LYS A 1 207 ? 14.867 -10.897 -30.822 1.00 63.06 207 LYS A O 1
ATOM 1672 N N . PHE A 1 208 ? 12.741 -10.433 -31.357 1.00 60.84 208 PHE A N 1
ATOM 1673 C CA . PHE A 1 208 ? 12.572 -11.495 -32.334 1.00 60.84 208 PHE A CA 1
ATOM 1674 C C . PHE A 1 208 ? 12.812 -10.924 -33.733 1.00 60.84 208 PHE A C 1
ATOM 1676 O O . PHE A 1 208 ? 12.117 -10.003 -34.168 1.00 60.84 208 PHE A O 1
ATOM 1683 N N . ILE A 1 209 ? 13.814 -11.463 -34.425 1.00 66.00 209 ILE A N 1
ATOM 1684 C CA . ILE A 1 209 ? 14.042 -11.251 -35.854 1.00 66.00 209 ILE A CA 1
ATOM 1685 C C . ILE A 1 209 ? 13.817 -12.613 -36.514 1.00 66.00 209 ILE A C 1
ATOM 1687 O O . ILE A 1 209 ? 14.447 -13.582 -36.088 1.00 66.00 209 ILE A O 1
ATOM 1691 N N . PRO A 1 210 ? 12.925 -12.721 -37.506 1.00 57.44 210 PRO A N 1
ATOM 1692 C CA . PRO A 1 210 ? 12.731 -13.977 -38.201 1.00 57.44 210 PRO A CA 1
ATOM 1693 C C . PRO A 1 210 ? 13.934 -14.270 -39.093 1.00 57.44 210 PRO A C 1
ATOM 1695 O O . PRO A 1 210 ? 14.109 -13.629 -40.125 1.00 57.44 210 PRO A O 1
ATOM 1698 N N . ASP A 1 211 ? 14.737 -15.247 -38.686 1.00 58.72 211 ASP A N 1
ATOM 1699 C CA . ASP A 1 211 ? 15.673 -15.954 -39.552 1.00 58.72 211 ASP A CA 1
ATOM 1700 C C . ASP A 1 211 ? 15.630 -17.451 -39.205 1.00 58.72 211 ASP A C 1
ATOM 1702 O O . ASP A 1 211 ? 15.279 -17.813 -38.075 1.00 58.72 211 ASP A O 1
ATOM 1706 N N . ASN A 1 212 ? 15.904 -18.311 -40.187 1.00 48.97 212 ASN A N 1
ATOM 1707 C CA . ASN A 1 212 ? 15.345 -19.672 -40.300 1.00 48.97 212 ASN A CA 1
ATOM 1708 C C . ASN A 1 212 ? 15.593 -20.670 -39.136 1.00 48.97 212 ASN A C 1
ATOM 1710 O O . ASN A 1 212 ? 14.983 -21.734 -39.157 1.00 48.97 212 ASN A O 1
ATOM 1714 N N . ASP A 1 213 ? 16.386 -20.355 -38.101 1.00 49.28 213 ASP A N 1
ATOM 1715 C CA . ASP A 1 213 ? 16.823 -21.338 -37.086 1.00 49.28 213 ASP A CA 1
ATOM 1716 C C . ASP A 1 213 ? 16.727 -20.927 -35.592 1.00 49.28 213 ASP A C 1
ATOM 1718 O O . ASP A 1 213 ? 17.138 -21.695 -34.722 1.00 49.28 213 ASP A O 1
ATOM 1722 N N . GLN A 1 214 ? 16.151 -19.775 -35.211 1.00 54.00 214 GLN A N 1
ATOM 1723 C CA . GLN A 1 214 ? 16.347 -19.234 -33.840 1.00 54.00 214 GLN A CA 1
ATOM 1724 C C . GLN A 1 214 ? 15.156 -19.220 -32.862 1.00 54.00 214 GLN A C 1
ATOM 1726 O O . GLN A 1 214 ? 15.296 -18.701 -31.754 1.00 54.00 214 GLN A O 1
ATOM 1731 N N . ILE A 1 215 ? 14.013 -19.857 -33.151 1.00 47.44 215 ILE A N 1
ATOM 1732 C CA . ILE A 1 215 ? 12.933 -19.958 -32.134 1.00 47.44 215 ILE A CA 1
ATOM 1733 C C . ILE A 1 215 ? 13.430 -20.675 -30.858 1.00 47.44 215 ILE A C 1
ATOM 1735 O O . ILE A 1 215 ? 12.998 -20.346 -29.755 1.00 47.44 215 ILE A O 1
ATOM 1739 N N . LYS A 1 216 ? 14.384 -21.609 -30.987 1.00 46.38 216 LYS A N 1
ATOM 1740 C CA . LYS A 1 216 ? 15.038 -22.269 -29.843 1.00 46.38 216 LYS A CA 1
ATOM 1741 C C . LYS A 1 216 ? 16.054 -21.366 -29.125 1.00 46.38 216 LYS A C 1
ATOM 1743 O O . LYS A 1 216 ? 16.195 -21.477 -27.912 1.00 46.38 216 LYS A O 1
ATOM 1748 N N . ASP A 1 217 ? 16.703 -20.453 -29.846 1.00 48.38 217 ASP A N 1
ATOM 1749 C CA . ASP A 1 217 ? 17.749 -19.564 -29.320 1.00 48.38 217 ASP A CA 1
ATOM 1750 C C . ASP A 1 217 ? 17.160 -18.422 -28.473 1.00 48.38 217 ASP A C 1
ATOM 1752 O O . ASP A 1 217 ? 17.705 -18.060 -27.434 1.00 48.38 217 ASP A O 1
ATOM 1756 N N . ALA A 1 218 ? 15.978 -17.919 -28.847 1.00 44.31 218 ALA A N 1
ATOM 1757 C CA . ALA A 1 218 ? 15.236 -16.953 -28.034 1.00 44.31 218 ALA A CA 1
ATOM 1758 C C . ALA A 1 218 ? 14.815 -17.540 -26.671 1.00 44.31 218 ALA A C 1
ATOM 1760 O O . ALA A 1 218 ? 14.877 -16.841 -25.666 1.00 44.31 218 ALA A O 1
ATOM 1761 N N . ILE A 1 219 ? 14.444 -18.829 -26.627 1.00 47.03 219 ILE A N 1
ATOM 1762 C CA . ILE A 1 219 ? 14.096 -19.545 -25.386 1.00 47.03 219 ILE A CA 1
ATOM 1763 C C . ILE A 1 219 ? 15.347 -19.834 -24.542 1.00 47.03 219 ILE A C 1
ATOM 1765 O O . ILE A 1 219 ? 15.323 -19.650 -23.329 1.00 47.03 219 ILE A O 1
ATOM 1769 N N . ALA A 1 220 ? 16.465 -20.212 -25.169 1.00 48.88 220 ALA A N 1
ATOM 1770 C CA . ALA A 1 220 ? 17.732 -20.439 -24.471 1.00 48.88 220 ALA A CA 1
ATOM 1771 C C . ALA A 1 220 ? 18.298 -19.161 -23.823 1.00 48.88 220 ALA A C 1
ATOM 1773 O O . ALA A 1 220 ? 18.847 -19.222 -22.725 1.00 48.88 220 ALA A O 1
ATOM 1774 N N . ARG A 1 221 ? 18.109 -17.989 -24.448 1.00 49.16 221 ARG A N 1
ATOM 1775 C CA . ARG A 1 221 ? 18.505 -16.694 -23.864 1.00 49.16 221 ARG A CA 1
ATOM 1776 C C 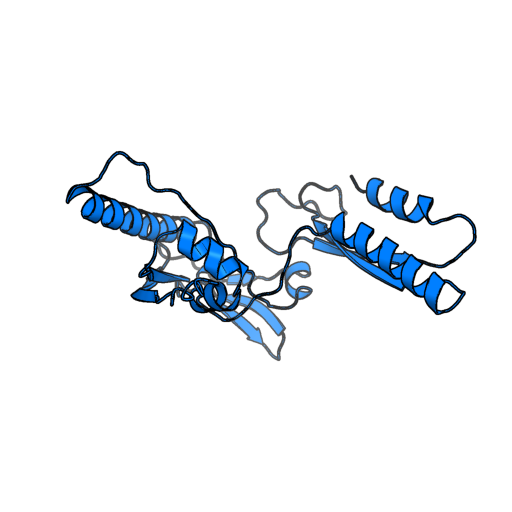. ARG A 1 221 ? 17.683 -16.297 -22.641 1.00 49.16 221 ARG A C 1
ATOM 1778 O O . ARG A 1 221 ? 18.202 -15.545 -21.831 1.00 49.16 221 ARG A O 1
ATOM 1785 N N . PHE A 1 222 ? 16.461 -16.811 -22.471 1.00 45.34 222 PHE A N 1
ATOM 1786 C CA . PHE A 1 222 ? 15.706 -16.620 -21.226 1.00 45.34 222 PHE A CA 1
ATOM 1787 C C . PHE A 1 222 ? 16.310 -17.410 -20.056 1.00 45.34 222 PHE A C 1
ATOM 1789 O O . PHE A 1 222 ? 16.339 -16.900 -18.945 1.00 45.34 222 PHE A O 1
ATOM 1796 N N . HIS A 1 223 ? 16.863 -18.601 -20.309 1.00 43.69 223 HIS A N 1
ATOM 1797 C CA . HIS A 1 223 ? 17.487 -19.451 -19.283 1.00 43.69 223 HIS A CA 1
ATOM 1798 C C . HIS A 1 223 ? 18.956 -19.112 -18.975 1.00 43.69 223 HIS A C 1
ATOM 1800 O O . HIS A 1 223 ? 19.521 -19.648 -18.030 1.00 43.69 223 HIS A O 1
ATOM 1806 N N . ALA A 1 224 ? 19.602 -18.250 -19.765 1.00 41.22 224 ALA A N 1
ATOM 1807 C CA . ALA A 1 224 ? 21.017 -17.902 -19.597 1.00 41.22 224 ALA A CA 1
ATOM 1808 C C . ALA A 1 224 ? 21.279 -16.804 -18.542 1.00 41.22 224 ALA A C 1
ATOM 1810 O O . ALA A 1 224 ? 22.431 -16.417 -18.349 1.00 41.22 224 ALA A O 1
ATOM 1811 N N . PHE A 1 225 ? 20.230 -16.276 -17.900 1.00 39.22 225 PHE A N 1
ATOM 1812 C CA . PHE A 1 225 ? 20.311 -15.203 -16.898 1.00 39.22 225 PHE A CA 1
ATOM 1813 C C . PHE A 1 225 ? 19.919 -15.647 -15.476 1.00 39.22 225 PHE A C 1
ATOM 1815 O O . PHE A 1 225 ? 19.730 -14.778 -14.614 1.00 39.22 225 PHE A O 1
ATOM 1822 N N . ASP A 1 226 ? 19.794 -16.957 -15.246 1.00 31.34 226 ASP A N 1
ATOM 1823 C CA . ASP A 1 226 ? 19.701 -17.576 -13.914 1.00 31.34 226 ASP A CA 1
ATOM 1824 C C . ASP A 1 226 ? 21.092 -17.854 -13.325 1.00 31.34 226 ASP A C 1
ATOM 1826 O O . ASP A 1 226 ? 21.977 -18.335 -14.073 1.00 31.34 226 ASP A O 1
#

Foldseek 3Di:
DPPPPPQDDKDKDWDDKDFQFAPDFAPPVRQKAWADPLQQVDDDADADDDDDDDDDPPDDDPVVVVVVVVVVVVVSVVQNHVCNVVQQQQFDFDDDPRTTTITRRRRNGDIDIDMDIPDDPVSLVVSCVVPVVSVLVPDPHNGDDDDPDPDVVVLVVVVVVQVVCCVVPVDGDKDKDWGWDACAPPPDVDHDDNPDDHRRTDTDIQIDDDDPPCPVVSVVVSVVRD

InterPro domains:
  IPR023213 Chloramphenicol acetyltransferase-like domain superfamily [G3DSA:3.30.559.10] (9-163)

Sequence (226 aa):
MDKKRSKLEVKAEILVEKLIKPSSTIPNHLQTFKLSFCDQLVHPSYATLLYYYSADHETVNDTAIDEVSKRLKNLQESLSDVLTCFHPPAGRLVSNEGDFHYVDCQDQGVLYREARLNCQLNEFMEAAYEDLDLITSLAPRKVFRDVDLAEVVTAFLWSRLIRALQARHGYLWPCMTSILMNLKGKKTALEFHENSFGNVYIPVPTKFIPDNDQIKDAIARFHAFD

pLDDT: mean 71.68, std 16.58, range [31.34, 96.62]

Organism: NCBI:txid153742

Radius of gyration: 23.68 Å; chains: 1; bounding box: 66×44×66 Å